Protein AF-A0A967WMT8-F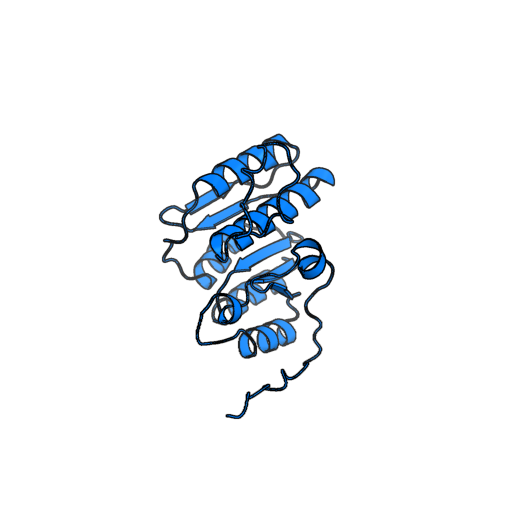1 (afdb_monomer_lite)

Structure (mmCIF, N/CA/C/O backbone):
data_AF-A0A967WMT8-F1
#
_entry.id   AF-A0A967WMT8-F1
#
loop_
_atom_site.group_PDB
_atom_site.id
_atom_site.type_symbol
_atom_site.label_atom_id
_atom_site.label_alt_id
_atom_site.label_comp_id
_atom_site.label_asym_id
_atom_site.label_entity_id
_atom_site.label_seq_id
_atom_site.pdbx_PDB_ins_code
_atom_site.Cartn_x
_atom_site.Cartn_y
_atom_site.Cartn_z
_atom_site.occupancy
_atom_site.B_iso_or_equiv
_atom_site.auth_seq_id
_atom_site.auth_comp_id
_atom_site.auth_asym_id
_atom_site.auth_atom_id
_atom_site.pdbx_PDB_model_num
ATOM 1 N N . MET A 1 1 ? 20.396 33.453 -26.070 1.00 40.72 1 MET A N 1
ATOM 2 C CA . MET A 1 1 ? 20.879 33.241 -24.689 1.00 40.72 1 MET A CA 1
ATOM 3 C C . MET A 1 1 ? 19.720 33.526 -23.754 1.00 40.72 1 MET A C 1
ATOM 5 O O . MET A 1 1 ? 19.393 34.688 -23.558 1.00 40.72 1 MET A O 1
ATOM 9 N N . ILE A 1 2 ? 19.034 32.487 -23.279 1.00 44.34 2 ILE A N 1
ATOM 10 C CA . ILE A 1 2 ? 18.008 32.630 -22.241 1.00 44.34 2 ILE A CA 1
ATOM 11 C C . ILE A 1 2 ? 18.759 32.551 -20.915 1.00 44.34 2 ILE A C 1
ATOM 13 O O . ILE A 1 2 ? 19.414 31.551 -20.638 1.00 44.34 2 ILE A O 1
ATOM 17 N N . VAL A 1 3 ? 18.752 33.651 -20.167 1.00 51.69 3 VAL A N 1
ATOM 18 C CA . VAL A 1 3 ? 19.313 33.711 -18.817 1.00 51.69 3 VAL A CA 1
ATOM 19 C C . VAL A 1 3 ? 18.322 32.998 -17.908 1.00 51.69 3 VAL A C 1
ATOM 21 O O . VAL A 1 3 ? 17.219 33.502 -17.696 1.00 51.69 3 VAL A O 1
ATOM 24 N N . ASP A 1 4 ? 18.699 31.820 -17.423 1.00 57.94 4 ASP A N 1
ATOM 25 C CA . ASP A 1 4 ? 17.944 31.113 -16.395 1.00 57.94 4 ASP A CA 1
ATOM 26 C C . ASP A 1 4 ? 18.031 31.931 -15.098 1.00 57.94 4 ASP A C 1
ATOM 28 O O . ASP A 1 4 ? 19.119 32.172 -14.565 1.00 57.94 4 ASP A O 1
ATOM 32 N N . LYS A 1 5 ? 16.900 32.488 -14.655 1.00 66.75 5 LYS A N 1
ATOM 33 C CA . LYS A 1 5 ? 16.845 33.285 -13.426 1.00 66.75 5 LYS A CA 1
ATOM 34 C C . LYS A 1 5 ? 16.785 32.326 -12.235 1.00 66.75 5 LYS A C 1
ATOM 36 O O . LYS A 1 5 ? 15.935 31.439 -12.241 1.00 66.75 5 LYS A O 1
ATOM 41 N N . PRO A 1 6 ? 17.604 32.525 -11.187 1.00 64.62 6 PRO A N 1
ATOM 42 C CA . PRO A 1 6 ? 17.519 31.704 -9.987 1.00 64.62 6 PRO A CA 1
ATOM 43 C C . PRO A 1 6 ? 16.136 31.880 -9.351 1.00 64.62 6 PRO A C 1
ATOM 45 O O . PRO A 1 6 ? 15.754 32.990 -8.973 1.00 64.62 6 PRO A O 1
ATOM 48 N N . ARG A 1 7 ? 15.381 30.781 -9.281 1.00 65.31 7 ARG A N 1
ATOM 49 C CA . ARG A 1 7 ? 14.046 30.740 -8.675 1.00 65.31 7 ARG A CA 1
ATOM 50 C C . ARG A 1 7 ? 14.122 30.978 -7.171 1.00 65.31 7 ARG A C 1
ATOM 52 O O . ARG A 1 7 ? 15.058 30.524 -6.508 1.00 65.31 7 ARG A O 1
ATOM 59 N N . LEU A 1 8 ? 13.132 31.688 -6.633 1.00 79.12 8 LEU A N 1
ATOM 60 C CA . LEU A 1 8 ? 13.054 31.980 -5.201 1.00 79.12 8 LEU A CA 1
ATOM 61 C C . LEU A 1 8 ? 12.496 30.769 -4.424 1.00 79.12 8 LEU A C 1
ATOM 63 O O . LEU A 1 8 ? 11.605 30.091 -4.932 1.00 79.12 8 LEU A O 1
ATOM 67 N N . PRO A 1 9 ? 12.933 30.521 -3.172 1.00 61.50 9 PRO A N 1
ATOM 68 C CA . PRO A 1 9 ? 12.543 29.334 -2.389 1.00 61.50 9 PRO A CA 1
ATOM 69 C C . PRO A 1 9 ? 11.041 29.175 -2.097 1.00 61.50 9 PRO A C 1
ATOM 71 O O . PRO A 1 9 ? 10.620 28.125 -1.625 1.00 61.50 9 PRO A O 1
ATOM 74 N N . TRP A 1 10 ? 10.246 30.224 -2.313 1.00 71.31 10 TRP A N 1
ATOM 75 C CA . TRP A 1 10 ? 8.805 30.280 -2.045 1.00 71.31 10 TRP A CA 1
ATOM 76 C C . TRP A 1 10 ? 7.963 30.414 -3.321 1.00 71.31 10 TRP A C 1
ATOM 78 O O . TRP A 1 10 ? 6.737 30.483 -3.245 1.00 71.31 10 TRP A O 1
ATOM 88 N N . GLU A 1 11 ? 8.592 30.444 -4.500 1.00 68.62 11 GLU A N 1
ATOM 89 C CA . GLU A 1 11 ? 7.859 30.258 -5.747 1.00 68.62 11 GLU A CA 1
ATOM 90 C C . GLU A 1 11 ? 7.320 28.833 -5.771 1.00 68.62 11 GLU A C 1
ATOM 92 O O . GLU A 1 11 ? 8.088 27.884 -5.607 1.00 68.62 11 GLU A O 1
ATOM 97 N N . VAL A 1 12 ? 6.011 28.683 -5.998 1.00 56.19 12 VAL A N 1
ATOM 98 C CA . VAL A 1 12 ? 5.377 27.375 -6.193 1.00 56.19 12 VAL A CA 1
ATOM 99 C C . VAL A 1 12 ? 6.179 26.643 -7.267 1.00 56.19 12 VAL A C 1
ATOM 101 O O . VAL A 1 12 ? 6.238 27.078 -8.422 1.00 56.19 12 VAL A O 1
ATOM 104 N N . GLY A 1 13 ? 6.905 25.606 -6.842 1.00 54.25 13 GLY A N 1
ATOM 105 C CA . GLY A 1 13 ? 7.730 24.772 -7.708 1.00 54.25 13 GLY A CA 1
ATOM 106 C C . GLY A 1 13 ? 6.899 24.205 -8.859 1.00 54.25 13 GLY A C 1
ATOM 107 O O . GLY A 1 13 ? 5.668 24.282 -8.810 1.00 54.25 13 GLY A O 1
ATOM 108 N N . PRO A 1 14 ? 7.526 23.629 -9.901 1.00 51.91 14 PRO A N 1
ATOM 109 C CA . PRO A 1 14 ? 6.767 22.719 -10.753 1.00 51.91 14 PRO A CA 1
ATOM 110 C C . PRO A 1 14 ? 5.991 21.755 -9.841 1.00 51.91 14 PRO A C 1
ATOM 112 O O . PRO A 1 14 ? 6.511 21.363 -8.792 1.00 51.91 14 PRO A O 1
ATOM 115 N N . GLU A 1 15 ? 4.734 21.491 -10.203 1.00 57.12 15 GLU A N 1
ATOM 116 C CA . GLU A 1 15 ? 3.855 20.477 -9.608 1.00 57.12 15 GLU A CA 1
ATOM 117 C C . GLU A 1 15 ? 4.724 19.335 -9.074 1.00 57.12 15 GLU A C 1
ATOM 119 O O . GLU A 1 15 ? 5.519 18.820 -9.849 1.00 57.12 15 GLU A O 1
ATOM 124 N N . GLN A 1 16 ? 4.739 19.081 -7.757 1.00 56.12 16 GLN A N 1
ATOM 125 C CA . GLN A 1 16 ? 5.786 18.272 -7.110 1.00 56.12 16 GLN A CA 1
ATOM 126 C C . GLN A 1 16 ? 5.878 16.883 -7.756 1.00 56.12 16 GLN A C 1
ATOM 128 O O . GLN A 1 16 ? 5.158 15.963 -7.378 1.00 56.12 16 GLN A O 1
ATOM 133 N N . ILE A 1 17 ? 6.764 16.741 -8.742 1.00 68.69 17 ILE A N 1
ATOM 134 C CA . ILE A 1 17 ? 6.987 15.483 -9.439 1.00 68.69 17 ILE A CA 1
ATOM 135 C C . ILE A 1 17 ? 7.805 14.628 -8.482 1.00 68.69 17 ILE A C 1
ATOM 137 O O . ILE A 1 17 ? 8.955 14.954 -8.176 1.00 68.69 17 ILE A O 1
ATOM 141 N N . LEU A 1 18 ? 7.193 13.562 -7.968 1.00 83.94 18 LEU A N 1
ATOM 142 C CA . LEU A 1 18 ? 7.902 12.565 -7.176 1.00 83.94 18 LEU A CA 1
ATOM 143 C C . LEU A 1 18 ? 9.066 12.020 -7.999 1.00 83.94 18 LEU A C 1
ATOM 145 O O . LEU A 1 18 ? 8.914 11.756 -9.195 1.00 83.94 18 LEU A O 1
ATOM 149 N N . ALA A 1 19 ? 10.224 11.838 -7.360 1.00 87.38 19 ALA A N 1
ATOM 150 C CA . ALA A 1 19 ? 11.353 11.220 -8.038 1.00 87.38 19 ALA A CA 1
ATOM 151 C C . ALA A 1 19 ? 10.921 9.847 -8.595 1.00 87.38 19 ALA A C 1
ATOM 153 O O . ALA A 1 19 ? 10.172 9.141 -7.912 1.00 87.38 19 ALA A O 1
ATOM 154 N N . PRO A 1 20 ? 11.361 9.469 -9.811 1.00 90.19 20 PRO A N 1
ATOM 155 C CA . PRO A 1 20 ? 10.919 8.256 -10.503 1.00 90.19 20 PRO A CA 1
ATOM 156 C C . PRO A 1 20 ? 11.487 7.003 -9.823 1.00 90.19 20 PRO A C 1
ATOM 158 O O . PRO A 1 20 ? 12.476 6.408 -10.239 1.00 90.19 20 PRO A O 1
ATOM 161 N N . SER A 1 21 ? 10.898 6.658 -8.683 1.00 94.19 21 SER A N 1
ATOM 162 C CA . SER A 1 21 ? 11.348 5.624 -7.764 1.00 94.19 21 SER A CA 1
ATOM 163 C C . SER A 1 21 ? 10.136 4.985 -7.113 1.00 94.19 21 SER A C 1
ATOM 165 O O . SER A 1 21 ? 9.292 5.663 -6.523 1.00 94.19 21 SER A O 1
ATOM 167 N N . THR A 1 22 ? 10.084 3.657 -7.144 1.00 95.25 22 THR A N 1
ATOM 168 C CA . THR A 1 22 ? 9.018 2.895 -6.488 1.00 95.25 22 THR A CA 1
ATOM 169 C C . THR A 1 22 ? 8.991 3.121 -4.975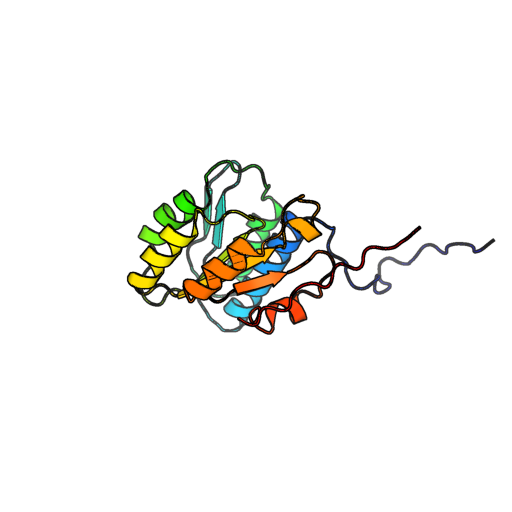 1.00 95.25 22 THR A C 1
ATOM 171 O O . THR A 1 22 ? 7.927 3.045 -4.365 1.00 95.25 22 THR A O 1
ATOM 174 N N . MET A 1 23 ? 10.130 3.463 -4.363 1.00 95.06 23 MET A N 1
ATOM 175 C CA . MET A 1 23 ? 10.209 3.809 -2.941 1.00 95.06 23 MET A CA 1
ATOM 176 C C . MET A 1 23 ? 9.490 5.127 -2.641 1.00 95.06 23 MET A C 1
ATOM 178 O O . MET A 1 23 ? 8.699 5.182 -1.705 1.00 95.06 23 MET A O 1
ATOM 182 N N . GLU A 1 24 ? 9.722 6.159 -3.453 1.00 94.56 24 GLU A N 1
ATOM 183 C CA . GLU A 1 24 ? 9.123 7.489 -3.267 1.00 94.56 24 GLU A CA 1
ATOM 184 C C . GLU A 1 24 ? 7.620 7.463 -3.555 1.00 94.56 24 GLU A C 1
ATOM 186 O O . GLU A 1 24 ? 6.818 7.959 -2.764 1.00 94.56 24 GLU A O 1
ATOM 191 N N . TYR A 1 25 ? 7.217 6.790 -4.637 1.00 96.69 25 TYR A N 1
ATOM 192 C CA . TYR A 1 25 ? 5.803 6.586 -4.956 1.00 96.69 25 TYR A CA 1
ATOM 193 C C . TYR A 1 25 ? 5.113 5.745 -3.881 1.00 96.69 25 TYR A C 1
ATOM 195 O O . TYR A 1 25 ? 4.039 6.110 -3.409 1.00 96.69 25 TYR A O 1
ATOM 203 N N . GLY A 1 26 ? 5.742 4.654 -3.434 1.00 96.62 26 GLY A N 1
ATOM 204 C CA . GLY A 1 26 ? 5.229 3.828 -2.346 1.00 96.62 26 GLY A CA 1
ATOM 205 C C . GLY A 1 26 ? 5.044 4.625 -1.054 1.00 96.62 26 GLY A C 1
ATOM 206 O O . GLY A 1 26 ? 3.962 4.590 -0.469 1.00 96.62 26 GLY A O 1
ATOM 207 N N . ALA A 1 27 ? 6.054 5.393 -0.638 1.00 96.38 27 ALA A N 1
ATOM 208 C CA . ALA A 1 27 ? 5.988 6.228 0.558 1.00 96.38 27 ALA A CA 1
ATOM 209 C C . ALA A 1 27 ? 4.883 7.293 0.455 1.00 96.38 27 ALA A C 1
ATOM 211 O O . ALA A 1 27 ? 4.084 7.429 1.383 1.00 96.38 27 ALA A O 1
ATOM 212 N N . ALA A 1 28 ? 4.773 7.986 -0.682 1.00 96.50 28 ALA A N 1
ATOM 213 C CA . ALA A 1 28 ? 3.729 8.980 -0.926 1.00 96.50 28 ALA A CA 1
ATOM 214 C C . ALA A 1 28 ? 2.315 8.375 -0.903 1.00 96.50 28 ALA A C 1
ATOM 216 O O . ALA A 1 28 ? 1.408 8.939 -0.283 1.00 96.50 28 ALA A O 1
ATOM 217 N N . ILE A 1 29 ? 2.122 7.207 -1.523 1.00 97.38 29 ILE A N 1
ATOM 218 C CA . ILE A 1 29 ? 0.855 6.464 -1.495 1.00 97.38 29 ILE A CA 1
ATOM 219 C C . ILE A 1 29 ? 0.500 6.072 -0.060 1.00 97.38 29 ILE A C 1
ATOM 221 O O . ILE A 1 29 ? -0.613 6.344 0.392 1.00 97.38 29 ILE A O 1
ATOM 225 N N . ILE A 1 30 ? 1.435 5.465 0.678 1.00 97.69 30 ILE A N 1
ATOM 226 C CA . ILE A 1 30 ? 1.199 5.020 2.058 1.00 97.69 30 ILE A CA 1
ATOM 227 C C . ILE A 1 30 ? 0.863 6.219 2.951 1.00 97.69 30 ILE A C 1
ATOM 229 O O . ILE A 1 30 ? -0.116 6.165 3.695 1.00 97.69 30 ILE A O 1
ATOM 233 N N . ALA A 1 31 ? 1.622 7.313 2.850 1.00 97.25 31 ALA A N 1
ATOM 234 C CA . ALA A 1 31 ? 1.379 8.543 3.597 1.00 97.25 31 ALA A CA 1
ATOM 235 C C . ALA A 1 31 ? -0.010 9.130 3.295 1.00 97.25 31 ALA A C 1
ATOM 237 O O . ALA A 1 31 ? -0.750 9.484 4.216 1.00 97.25 31 ALA A O 1
ATOM 238 N N . SER A 1 32 ? -0.395 9.170 2.017 1.00 96.44 32 SER A N 1
ATOM 239 C CA . SER A 1 32 ? -1.695 9.686 1.570 1.00 96.44 32 SER A CA 1
ATOM 240 C C . SER A 1 32 ? -2.855 8.833 2.080 1.00 96.44 32 SER A C 1
ATOM 242 O O . SER A 1 32 ? -3.833 9.366 2.607 1.00 96.44 32 SER A O 1
ATOM 244 N N . LEU A 1 33 ? -2.740 7.505 1.983 1.00 96.81 33 LEU A N 1
ATOM 245 C CA . LEU A 1 33 ? -3.737 6.564 2.498 1.00 96.81 33 LEU A CA 1
ATOM 246 C C . LEU A 1 33 ? -3.857 6.643 4.024 1.00 96.81 33 LEU A C 1
ATOM 248 O O . LEU A 1 33 ? -4.971 6.667 4.554 1.00 96.81 33 LEU A O 1
ATOM 252 N N . ALA A 1 34 ? -2.728 6.712 4.732 1.00 97.75 34 ALA A N 1
ATOM 253 C CA . ALA A 1 34 ? -2.708 6.849 6.182 1.00 97.75 34 ALA A CA 1
ATOM 254 C C . ALA A 1 34 ? -3.393 8.147 6.620 1.00 97.75 34 ALA A C 1
ATOM 256 O O . ALA A 1 34 ? -4.291 8.098 7.462 1.00 97.75 34 ALA A O 1
ATOM 257 N N . ASN A 1 35 ? -3.039 9.283 6.007 1.00 96.81 35 ASN A N 1
ATOM 258 C CA . ASN A 1 35 ? -3.667 10.567 6.307 1.00 96.81 35 ASN A CA 1
ATOM 259 C C . ASN A 1 35 ? -5.175 10.528 6.018 1.00 96.81 35 ASN A C 1
ATOM 261 O O . ASN A 1 35 ? -5.981 10.836 6.892 1.00 96.81 35 ASN A O 1
ATOM 265 N N . HIS A 1 36 ? -5.569 10.039 4.838 1.00 95.31 36 HIS A N 1
ATOM 266 C CA . HIS A 1 36 ? -6.969 9.943 4.426 1.00 95.31 36 HIS A CA 1
ATOM 267 C C . HIS A 1 36 ? -7.836 9.165 5.428 1.00 95.31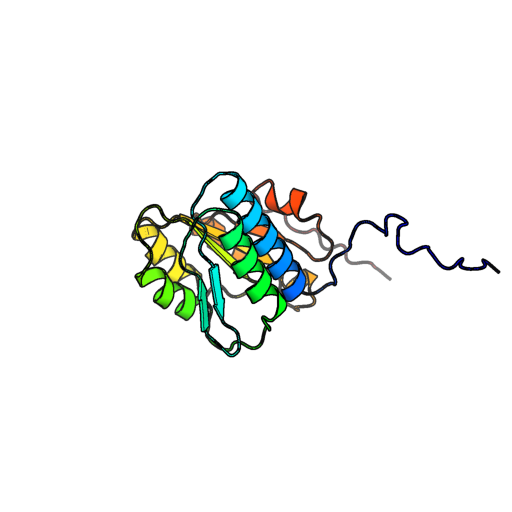 36 HIS A C 1
ATOM 269 O O . HIS A 1 36 ? -8.975 9.554 5.709 1.00 95.31 36 HIS A O 1
ATOM 275 N N . PHE A 1 37 ? -7.335 8.046 5.956 1.00 96.56 37 PHE A N 1
ATOM 276 C CA . PHE A 1 37 ? -8.084 7.233 6.912 1.00 96.56 37 PHE A CA 1
ATOM 277 C C . PHE A 1 37 ? -8.027 7.779 8.341 1.00 96.56 37 PHE A C 1
ATOM 279 O O . PHE A 1 37 ? -9.038 7.708 9.040 1.00 96.56 37 PHE A O 1
ATOM 286 N N . ILE A 1 38 ? -6.910 8.379 8.754 1.00 97.19 38 ILE A N 1
ATOM 287 C CA . ILE A 1 38 ? -6.794 9.030 10.065 1.00 97.19 38 ILE A CA 1
ATOM 288 C C . ILE A 1 38 ? -7.710 10.256 10.159 1.00 97.19 38 ILE A C 1
ATOM 290 O O . ILE A 1 38 ? -8.393 10.418 11.168 1.00 97.19 38 ILE A O 1
ATOM 294 N N . GLU A 1 39 ? -7.809 11.069 9.104 1.00 96.94 39 GLU A N 1
ATOM 295 C CA . GLU A 1 39 ? -8.752 12.199 9.023 1.00 96.94 39 GLU A CA 1
ATOM 296 C C . GLU A 1 39 ? -10.222 11.766 9.154 1.00 96.94 39 GLU A C 1
ATOM 298 O O . GLU A 1 39 ? -11.080 12.563 9.525 1.00 96.94 39 GLU A O 1
ATOM 303 N N . ARG A 1 40 ? -10.517 10.491 8.878 1.00 96.81 40 ARG A N 1
ATOM 304 C CA . ARG A 1 40 ? -11.850 9.878 8.996 1.00 96.81 40 ARG A CA 1
ATOM 305 C C . ARG A 1 40 ? -12.031 9.077 10.288 1.00 96.81 40 ARG A C 1
ATOM 307 O O . ARG A 1 40 ? -12.922 8.235 10.355 1.00 96.81 40 ARG A O 1
ATOM 314 N N . ASP A 1 41 ? -11.170 9.297 11.282 1.00 95.62 41 ASP A N 1
ATOM 315 C CA . ASP A 1 41 ? -11.174 8.617 12.585 1.00 95.62 41 ASP A CA 1
ATOM 316 C C . ASP A 1 41 ? -11.109 7.074 12.494 1.00 95.62 41 ASP A C 1
ATOM 318 O O . ASP A 1 41 ? -11.577 6.319 13.358 1.00 95.62 41 ASP A O 1
ATOM 322 N N . ARG A 1 42 ? -10.501 6.560 11.418 1.00 95.56 42 ARG A N 1
ATOM 323 C CA . ARG A 1 42 ? -10.247 5.126 11.264 1.00 95.56 42 ARG A CA 1
ATOM 324 C C . ARG A 1 42 ? -8.917 4.751 11.906 1.00 95.56 42 ARG A C 1
ATOM 326 O O . ARG A 1 42 ? -7.938 5.485 11.821 1.00 95.56 42 ARG A O 1
ATOM 333 N N . GLY A 1 43 ? -8.883 3.566 12.515 1.00 96.00 43 GLY A N 1
ATOM 334 C CA . GLY A 1 43 ? -7.633 2.972 12.979 1.00 96.00 43 GLY A CA 1
ATOM 335 C C . GLY A 1 43 ? -6.764 2.570 11.789 1.00 96.00 43 GLY A C 1
ATOM 336 O O . GLY A 1 43 ? -7.241 1.858 10.902 1.00 96.00 43 GLY A O 1
ATOM 337 N N . VAL A 1 44 ? -5.509 3.012 11.777 1.00 97.88 44 VAL A N 1
ATOM 338 C CA . VAL A 1 44 ? -4.533 2.696 10.725 1.00 97.88 44 VAL A CA 1
ATOM 339 C C . VAL A 1 44 ? -3.299 2.093 11.373 1.00 97.88 44 VAL A C 1
ATOM 341 O O . VAL A 1 44 ? -2.691 2.710 12.244 1.00 97.88 44 VAL A O 1
ATOM 344 N N . GLY A 1 45 ? -2.948 0.878 10.962 1.00 96.81 45 GLY A N 1
ATOM 345 C CA . GLY A 1 45 ? -1.653 0.261 11.249 1.00 96.81 45 GLY A CA 1
ATOM 346 C C . GLY A 1 45 ? -0.735 0.360 10.036 1.00 96.81 45 GLY A C 1
ATOM 347 O O . GLY A 1 45 ? -1.199 0.611 8.924 1.00 96.81 45 GLY A O 1
ATOM 348 N N . PHE 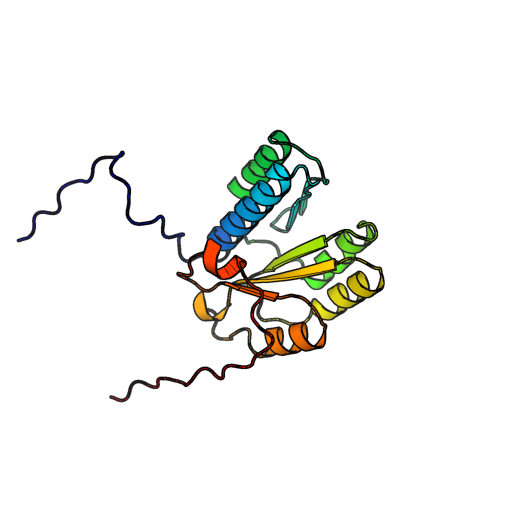A 1 46 ? 0.557 0.143 10.247 1.00 97.06 46 PHE A N 1
ATOM 349 C CA . PHE A 1 46 ? 1.556 0.131 9.186 1.00 97.06 46 PHE A CA 1
ATOM 350 C C . PHE A 1 46 ? 2.543 -1.009 9.409 1.00 97.06 46 PHE A C 1
ATOM 352 O O . PHE A 1 46 ? 2.934 -1.283 10.541 1.00 97.06 46 PHE A O 1
ATOM 359 N N . MET A 1 47 ? 2.921 -1.684 8.329 1.00 95.31 47 MET A N 1
ATOM 360 C CA . MET A 1 47 ? 3.894 -2.769 8.348 1.00 95.31 47 MET A CA 1
ATOM 361 C C . MET A 1 47 ? 4.770 -2.648 7.114 1.00 95.31 47 MET A C 1
ATOM 363 O O . MET A 1 47 ? 4.254 -2.445 6.014 1.00 95.31 47 MET A O 1
ATOM 367 N N . ALA A 1 48 ? 6.075 -2.801 7.288 1.00 94.06 48 ALA A N 1
ATOM 368 C CA . ALA A 1 48 ? 7.003 -2.848 6.178 1.00 94.06 48 ALA A CA 1
ATOM 369 C C . ALA A 1 48 ? 8.229 -3.695 6.511 1.00 94.06 48 ALA A C 1
ATOM 371 O O . ALA A 1 48 ? 8.617 -3.857 7.668 1.00 94.06 48 ALA A O 1
ATOM 372 N N . TYR A 1 49 ? 8.832 -4.244 5.463 1.00 91.75 49 TYR A N 1
ATOM 373 C CA . TYR A 1 49 ? 9.998 -5.106 5.563 1.00 91.75 49 TYR A CA 1
ATOM 374 C C . TYR A 1 49 ? 11.132 -4.512 4.740 1.00 91.75 49 TYR A C 1
ATOM 376 O O . TYR A 1 49 ? 11.085 -4.483 3.513 1.00 91.75 49 TYR A O 1
ATOM 384 N N . SER A 1 50 ? 12.146 -4.034 5.452 1.00 86.50 50 SER A N 1
ATOM 385 C CA . SER A 1 50 ? 13.439 -3.597 4.920 1.00 86.50 50 SER A CA 1
ATOM 386 C C . SER A 1 50 ? 14.512 -4.576 5.422 1.00 86.50 50 SER A C 1
ATOM 388 O O . SER A 1 50 ? 14.213 -5.758 5.626 1.00 86.50 50 SER A O 1
ATOM 390 N N . ARG A 1 51 ? 15.735 -4.118 5.726 1.00 85.00 51 ARG A N 1
ATOM 391 C CA . ARG A 1 51 ? 16.646 -4.853 6.634 1.00 85.00 51 ARG A CA 1
ATOM 392 C C . ARG A 1 51 ? 15.986 -5.279 7.942 1.00 85.00 51 ARG A C 1
ATOM 394 O O . ARG A 1 51 ? 16.357 -6.308 8.505 1.00 85.00 51 ARG A O 1
ATOM 401 N N . HIS A 1 52 ? 15.050 -4.475 8.437 1.00 87.25 52 HIS A N 1
ATOM 402 C CA . HIS A 1 52 ? 14.328 -4.734 9.673 1.00 87.25 52 HIS A CA 1
ATOM 403 C C . HIS A 1 52 ? 12.824 -4.819 9.412 1.00 87.25 52 HIS A C 1
ATOM 405 O O . HIS A 1 52 ? 12.293 -4.237 8.460 1.00 87.25 52 HIS A O 1
ATOM 411 N N . ARG A 1 53 ? 12.148 -5.587 10.270 1.00 92.44 53 ARG A N 1
ATOM 412 C CA . ARG A 1 53 ? 10.690 -5.664 10.320 1.00 92.44 53 ARG A CA 1
ATOM 413 C C . ARG A 1 53 ? 10.170 -4.456 11.093 1.00 92.44 53 ARG A C 1
ATOM 415 O O . ARG A 1 53 ? 10.348 -4.389 12.307 1.00 92.44 53 ARG A O 1
ATOM 422 N N . GLU A 1 54 ? 9.490 -3.560 10.394 1.00 93.44 54 GLU A N 1
ATOM 423 C CA . GLU A 1 54 ? 8.848 -2.376 10.958 1.00 93.44 54 GLU A CA 1
ATOM 424 C C . GLU A 1 54 ? 7.354 -2.640 11.113 1.00 93.44 54 GLU A C 1
ATOM 426 O O . GLU A 1 54 ? 6.672 -2.923 10.128 1.00 93.44 54 GLU A O 1
ATOM 431 N N . VAL A 1 55 ? 6.830 -2.557 12.339 1.00 94.50 55 VAL A N 1
ATOM 432 C CA . VAL A 1 55 ? 5.393 -2.722 12.598 1.00 94.50 55 VAL A CA 1
ATOM 433 C C . VAL A 1 55 ? 4.895 -1.683 13.585 1.00 94.50 55 VAL A C 1
ATOM 435 O O . VAL A 1 55 ? 5.337 -1.611 14.730 1.00 94.50 55 VAL A O 1
ATOM 438 N N . ILE A 1 56 ? 3.897 -0.929 13.138 1.00 96.06 56 ILE A N 1
ATOM 439 C CA . ILE A 1 56 ? 3.130 0.025 13.922 1.00 96.06 56 ILE A CA 1
ATOM 440 C C . ILE A 1 56 ? 1.705 -0.535 14.053 1.00 96.06 56 ILE A C 1
ATOM 442 O O . ILE A 1 56 ? 0.967 -0.570 13.061 1.00 96.06 56 ILE A O 1
ATOM 446 N N . PRO A 1 57 ? 1.284 -0.968 15.255 1.00 95.31 57 PRO A N 1
ATOM 447 C CA . PRO A 1 57 ? -0.081 -1.425 15.493 1.00 95.31 57 PRO A CA 1
ATOM 448 C C . PRO A 1 57 ? -1.115 -0.353 15.145 1.00 95.31 57 PRO A C 1
ATOM 450 O O . PRO A 1 57 ? -0.835 0.845 15.234 1.00 95.31 57 PRO A O 1
ATOM 453 N N . ALA A 1 58 ? -2.323 -0.786 14.781 1.00 95.75 58 ALA A N 1
ATOM 454 C CA . ALA A 1 58 ? -3.393 0.131 14.419 1.00 95.75 58 ALA A CA 1
ATOM 455 C C . ALA A 1 58 ? -3.815 1.013 15.603 1.00 95.75 58 ALA A C 1
ATOM 457 O O . ALA A 1 58 ? -4.204 0.514 16.656 1.00 95.75 58 ALA A O 1
ATOM 458 N N . ASP A 1 59 ? -3.773 2.326 15.396 1.00 96.75 59 ASP A N 1
ATOM 459 C CA . ASP A 1 59 ? -4.228 3.351 16.339 1.00 96.75 59 ASP A CA 1
ATOM 460 C C . ASP A 1 59 ? -4.900 4.488 15.545 1.00 96.75 59 ASP A C 1
ATOM 462 O O . ASP A 1 59 ? -4.931 4.461 14.310 1.00 96.75 59 ASP A O 1
ATOM 466 N N . ARG A 1 60 ? -5.472 5.470 16.241 1.00 95.56 60 ARG A N 1
ATOM 467 C CA . ARG A 1 60 ? -6.159 6.629 15.655 1.00 95.56 60 ARG A CA 1
ATOM 468 C C . ARG A 1 60 ? -5.424 7.938 15.937 1.00 95.56 60 ARG A C 1
ATOM 470 O O . ARG A 1 60 ? -4.557 8.031 16.807 1.00 95.56 60 ARG A O 1
ATOM 477 N N . GLY A 1 61 ? -5.847 8.981 15.227 1.00 94.75 61 GLY A N 1
ATOM 478 C CA . GLY A 1 61 ? -5.442 10.360 15.475 1.00 94.75 61 GLY A CA 1
ATOM 479 C C . GLY A 1 61 ? -4.087 10.744 14.879 1.00 94.75 61 GLY A C 1
ATOM 480 O O . GLY A 1 61 ? -3.307 9.915 14.416 1.00 94.75 61 GLY A O 1
ATOM 481 N N . GLN A 1 62 ? -3.793 12.043 14.913 1.00 96.19 62 GLN A N 1
ATOM 482 C CA . GLN A 1 62 ? -2.652 12.636 14.202 1.00 96.19 62 GLN A CA 1
ATOM 483 C C . GLN A 1 62 ? -1.281 12.127 14.668 1.00 96.19 62 GLN A C 1
ATOM 485 O O . GLN A 1 62 ? -0.347 12.017 13.878 1.00 96.19 62 GLN A O 1
ATOM 490 N N . ARG A 1 63 ? -1.158 11.722 15.936 1.00 96.94 63 ARG A N 1
ATOM 491 C CA . ARG A 1 63 ? 0.069 11.093 16.446 1.00 96.94 63 ARG A CA 1
ATOM 492 C C . ARG A 1 63 ? 0.385 9.780 15.721 1.00 96.94 63 ARG A C 1
ATOM 494 O O . ARG A 1 63 ? 1.553 9.433 15.588 1.00 96.94 63 ARG A O 1
ATOM 501 N N . GLN A 1 64 ? -0.634 9.049 15.267 1.00 97.81 64 GLN A N 1
ATOM 502 C CA . GLN A 1 64 ? -0.423 7.827 14.500 1.00 97.81 64 GLN A CA 1
ATOM 503 C C . GLN A 1 64 ? 0.170 8.130 13.123 1.00 97.81 64 GLN A C 1
ATOM 505 O O . GLN A 1 64 ? 1.097 7.442 12.704 1.00 97.81 64 GLN A O 1
ATOM 510 N N . LEU A 1 65 ? -0.302 9.192 12.463 1.00 97.81 65 LEU A N 1
ATOM 511 C CA . LEU A 1 65 ? 0.251 9.631 11.184 1.00 97.81 65 LEU A CA 1
ATOM 512 C C . LEU A 1 65 ? 1.725 10.010 11.339 1.00 97.81 65 LEU A C 1
ATOM 514 O O . LEU A 1 65 ? 2.550 9.557 10.555 1.00 97.81 65 LEU A O 1
ATOM 518 N N . ALA A 1 66 ? 2.062 10.765 12.390 1.00 97.81 66 ALA A N 1
ATOM 519 C CA . ALA A 1 66 ? 3.441 11.163 12.667 1.00 97.81 66 ALA A CA 1
ATOM 520 C C . ALA A 1 66 ? 4.393 9.958 12.770 1.00 97.81 66 ALA A C 1
ATOM 522 O O . ALA A 1 66 ? 5.443 9.973 12.139 1.00 97.81 66 ALA A O 1
ATOM 523 N N . LYS A 1 67 ? 4.003 8.890 13.482 1.00 97.94 67 LYS A N 1
ATOM 524 C CA . LYS A 1 67 ? 4.815 7.661 13.574 1.00 97.94 67 LYS A CA 1
ATOM 525 C C . LYS A 1 67 ? 5.014 6.991 12.217 1.00 97.94 67 LYS A C 1
ATOM 527 O O . LYS A 1 67 ? 6.110 6.543 11.913 1.00 97.94 67 LYS A O 1
ATOM 532 N N . ILE A 1 68 ? 3.951 6.906 11.412 1.00 98.00 68 ILE A N 1
ATOM 533 C CA . ILE A 1 68 ? 4.026 6.296 10.079 1.00 98.00 68 ILE A CA 1
ATOM 534 C C . ILE A 1 68 ? 4.983 7.101 9.195 1.00 98.00 68 ILE A C 1
ATOM 536 O O . ILE A 1 68 ? 5.858 6.519 8.564 1.00 98.00 68 ILE A O 1
ATOM 540 N N . LEU A 1 69 ? 4.863 8.431 9.188 1.00 97.69 69 LEU A N 1
ATOM 541 C CA . LEU A 1 69 ? 5.748 9.312 8.422 1.00 97.69 69 LEU A CA 1
ATOM 542 C C . LEU A 1 69 ? 7.203 9.243 8.905 1.00 97.69 69 LEU A C 1
ATOM 544 O O . LEU A 1 69 ? 8.112 9.220 8.081 1.00 97.69 69 LEU A O 1
ATOM 548 N N . GLU A 1 70 ? 7.428 9.158 10.218 1.00 97.25 70 GLU A N 1
ATOM 549 C CA . GLU A 1 70 ? 8.761 8.969 10.797 1.00 97.25 70 GLU A CA 1
ATOM 550 C C . GLU A 1 70 ? 9.390 7.658 10.307 1.00 97.25 70 GLU A C 1
ATOM 552 O O . GLU A 1 70 ? 10.513 7.669 9.804 1.00 97.25 70 GLU A O 1
ATOM 557 N N . THR A 1 71 ? 8.655 6.543 10.329 1.00 96.06 71 THR A N 1
ATOM 558 C CA . THR A 1 71 ? 9.153 5.272 9.781 1.00 96.06 71 THR A CA 1
ATOM 559 C C . THR A 1 71 ? 9.409 5.353 8.274 1.00 96.06 71 THR A C 1
ATOM 561 O O . THR A 1 71 ? 10.458 4.909 7.809 1.00 96.06 71 THR A O 1
ATOM 564 N N . LEU A 1 72 ? 8.498 5.949 7.497 1.00 95.75 72 LEU A N 1
ATOM 565 C CA . LEU A 1 72 ? 8.671 6.113 6.047 1.00 95.75 72 LEU A CA 1
ATOM 566 C C . LEU A 1 72 ? 9.883 6.984 5.695 1.00 95.75 72 LEU A C 1
ATOM 568 O O . LEU A 1 72 ? 10.507 6.760 4.665 1.00 95.75 72 LEU A O 1
ATOM 572 N N . SER A 1 73 ? 10.252 7.939 6.550 1.00 94.38 73 SER A N 1
ATOM 573 C CA . SER A 1 73 ? 11.390 8.832 6.300 1.00 94.38 73 SER A CA 1
ATOM 574 C C . SER A 1 73 ? 12.757 8.141 6.366 1.00 94.38 73 SER A C 1
ATOM 576 O O . SER A 1 73 ? 13.734 8.652 5.818 1.00 94.38 73 SER A O 1
ATOM 578 N N . VAL A 1 74 ? 12.839 6.975 7.016 1.00 92.75 74 VAL A N 1
ATOM 579 C CA . VAL A 1 74 ? 14.093 6.222 7.193 1.00 92.75 74 VAL A CA 1
ATOM 580 C C . VAL A 1 74 ? 14.103 4.874 6.477 1.00 92.75 74 VAL A C 1
ATOM 582 O O . VAL A 1 74 ? 15.166 4.257 6.361 1.00 92.75 74 VAL A O 1
ATOM 585 N N . ILE A 1 75 ? 12.947 4.405 5.997 1.00 91.50 75 ILE A N 1
ATOM 586 C CA . ILE A 1 75 ? 12.826 3.082 5.393 1.00 91.50 75 ILE A CA 1
ATOM 587 C C . ILE A 1 75 ? 13.608 2.979 4.081 1.00 91.50 75 ILE A C 1
ATOM 589 O O . ILE A 1 75 ? 13.703 3.927 3.303 1.00 91.50 75 ILE A O 1
ATOM 593 N N . ARG A 1 76 ? 14.182 1.800 3.828 1.00 90.81 76 ARG A N 1
ATOM 594 C CA . ARG A 1 76 ? 14.949 1.492 2.616 1.00 90.81 76 ARG A CA 1
ATOM 595 C C . ARG A 1 76 ? 14.410 0.223 1.963 1.00 90.81 76 ARG A C 1
ATOM 597 O O . ARG A 1 76 ? 13.960 -0.693 2.646 1.00 90.81 76 ARG A O 1
ATOM 604 N N . ALA A 1 77 ? 14.475 0.160 0.635 1.00 88.19 77 ALA A N 1
ATOM 605 C CA . ALA A 1 77 ? 14.050 -0.999 -0.154 1.00 88.19 77 ALA A CA 1
ATOM 606 C C . ALA A 1 77 ? 15.166 -2.057 -0.259 1.00 88.19 77 ALA A C 1
ATOM 608 O O . ALA A 1 77 ? 15.650 -2.365 -1.343 1.00 88.19 77 ALA A O 1
ATOM 609 N N . ASP A 1 78 ? 15.613 -2.578 0.880 1.00 89.88 78 ASP A N 1
ATOM 610 C CA . ASP A 1 78 ? 16.675 -3.589 0.983 1.00 89.88 78 ASP A CA 1
ATOM 611 C C . ASP A 1 78 ? 16.244 -4.820 1.803 1.00 89.88 78 ASP A C 1
ATOM 613 O O . ASP A 1 78 ? 17.068 -5.550 2.359 1.00 89.88 78 ASP A O 1
ATOM 617 N N . GLY A 1 79 ? 14.930 -5.050 1.873 1.00 88.31 79 GLY A N 1
ATOM 618 C CA . GLY A 1 79 ? 14.336 -6.270 2.408 1.00 88.31 79 GLY A CA 1
ATOM 619 C C . GLY A 1 79 ? 14.440 -7.439 1.428 1.00 88.31 79 GLY A C 1
ATOM 620 O O . GLY A 1 79 ? 14.405 -7.257 0.214 1.00 88.31 79 GLY A O 1
ATOM 621 N N . HIS A 1 80 ? 14.554 -8.651 1.972 1.00 89.69 80 HIS A N 1
ATOM 622 C CA . HIS A 1 80 ? 14.749 -9.885 1.193 1.00 89.69 80 HIS A CA 1
ATOM 623 C C . HIS A 1 80 ? 13.658 -10.934 1.442 1.00 89.69 80 HIS A C 1
ATOM 625 O O . HIS A 1 80 ? 13.713 -12.024 0.879 1.00 89.69 80 HIS A O 1
ATOM 631 N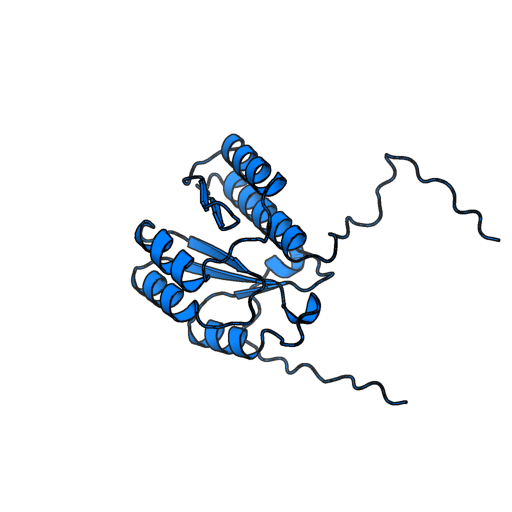 N . ILE A 1 81 ? 12.687 -10.630 2.308 1.00 92.88 81 ILE A N 1
ATOM 632 C CA . ILE A 1 81 ? 11.602 -11.558 2.629 1.00 92.88 81 ILE A CA 1
ATOM 633 C C . ILE A 1 81 ? 10.554 -11.490 1.508 1.00 92.88 81 ILE A C 1
ATOM 635 O O . ILE A 1 81 ? 10.077 -10.391 1.206 1.00 92.88 81 ILE A O 1
ATOM 639 N N . PRO A 1 82 ? 10.173 -12.624 0.893 1.00 93.75 82 PRO A N 1
ATOM 640 C CA . PRO A 1 82 ? 9.143 -12.648 -0.138 1.00 93.75 82 PRO A CA 1
ATOM 641 C C . PRO A 1 82 ? 7.801 -12.103 0.359 1.00 93.75 82 PRO A C 1
ATOM 643 O O . PRO A 1 82 ? 7.359 -12.402 1.470 1.00 93.75 82 PRO A O 1
ATOM 646 N N . LEU A 1 83 ? 7.091 -11.365 -0.500 1.00 95.44 83 LEU A N 1
ATOM 647 C CA . LEU A 1 83 ? 5.800 -10.764 -0.146 1.00 95.44 83 LEU A CA 1
ATOM 648 C C . LEU A 1 83 ? 4.755 -11.804 0.305 1.00 95.44 83 LEU A C 1
ATOM 650 O O . LEU A 1 83 ? 3.975 -11.514 1.207 1.00 95.44 83 LEU A O 1
ATOM 654 N N . ALA A 1 84 ? 4.757 -13.024 -0.249 1.00 96.56 84 ALA A N 1
ATOM 655 C CA . ALA A 1 84 ? 3.865 -14.101 0.199 1.00 96.56 84 ALA A CA 1
ATOM 656 C C . ALA A 1 84 ? 4.077 -14.461 1.672 1.00 96.56 84 ALA A C 1
ATOM 658 O O . ALA A 1 84 ? 3.105 -14.640 2.403 1.00 96.56 84 ALA A O 1
ATOM 659 N N . GLU A 1 85 ? 5.336 -14.550 2.106 1.00 95.25 85 GLU A N 1
ATOM 660 C CA . GLU A 1 85 ? 5.681 -14.888 3.486 1.00 95.25 85 GLU A CA 1
ATOM 661 C C . GLU A 1 85 ? 5.256 -13.770 4.436 1.00 95.25 85 GLU A C 1
ATOM 663 O O . GLU A 1 85 ? 4.670 -14.044 5.480 1.00 95.25 85 GLU A O 1
ATOM 668 N N . ILE A 1 86 ? 5.465 -12.511 4.037 1.00 94.94 86 ILE A N 1
ATOM 669 C CA . ILE A 1 86 ? 5.012 -11.338 4.796 1.00 94.94 86 ILE A CA 1
ATOM 670 C C . ILE A 1 86 ? 3.487 -11.352 4.951 1.00 94.94 86 ILE A C 1
ATOM 672 O O . ILE A 1 86 ? 2.975 -11.222 6.062 1.00 94.94 86 ILE A O 1
ATOM 676 N N . VAL A 1 87 ? 2.752 -11.542 3.850 1.00 96.00 87 VAL A N 1
ATOM 677 C CA . VAL A 1 87 ? 1.281 -11.575 3.854 1.00 96.00 87 VAL A CA 1
ATOM 678 C C . VAL A 1 87 ? 0.766 -12.720 4.725 1.00 96.00 87 VAL A C 1
ATOM 680 O O . VAL A 1 87 ? -0.152 -12.512 5.517 1.00 96.00 87 VAL A O 1
ATOM 683 N N . ALA A 1 88 ? 1.365 -13.909 4.633 1.00 94.62 88 ALA A N 1
ATOM 684 C CA . ALA A 1 88 ? 0.974 -15.055 5.447 1.00 94.62 88 ALA A CA 1
ATOM 685 C C . ALA A 1 88 ? 1.261 -14.836 6.944 1.00 94.62 88 ALA A C 1
ATOM 687 O O . ALA A 1 88 ? 0.377 -15.056 7.775 1.00 94.62 88 ALA A O 1
ATOM 688 N N . ALA A 1 89 ? 2.469 -14.375 7.287 1.00 93.12 89 ALA A N 1
ATOM 689 C CA . ALA A 1 89 ? 2.905 -14.192 8.669 1.00 93.12 89 ALA A CA 1
ATOM 690 C C . ALA A 1 89 ? 2.131 -13.069 9.372 1.00 93.12 89 ALA A C 1
ATOM 692 O O . ALA A 1 89 ? 1.535 -13.286 10.426 1.00 93.12 89 ALA A O 1
ATOM 693 N N . GLU A 1 90 ? 2.074 -11.880 8.771 1.00 93.38 90 GLU A N 1
ATOM 694 C CA . GLU A 1 90 ? 1.385 -10.735 9.373 1.00 93.38 90 GLU A CA 1
ATOM 695 C C . GLU A 1 90 ? -0.136 -10.889 9.308 1.00 93.38 90 GLU A C 1
ATOM 697 O O . GLU A 1 90 ? -0.856 -10.573 10.259 1.00 93.38 90 GLU A O 1
ATOM 702 N N . GLY A 1 91 ? -0.643 -11.457 8.211 1.00 90.25 91 GLY A N 1
ATOM 703 C CA . GLY A 1 91 ? -2.064 -11.722 8.029 1.00 90.25 91 GLY A CA 1
ATOM 704 C C . GLY A 1 91 ? -2.645 -12.693 9.056 1.00 90.25 91 GLY A C 1
ATOM 705 O O . GLY A 1 91 ? -3.844 -12.629 9.350 1.00 90.25 91 GLY A O 1
ATOM 706 N N . ALA A 1 92 ? -1.829 -13.568 9.654 1.00 89.38 92 ALA A N 1
ATOM 707 C CA . ALA A 1 92 ? -2.260 -14.457 10.731 1.00 89.38 92 ALA A CA 1
ATOM 708 C C . ALA A 1 92 ? -2.774 -13.682 11.958 1.00 89.38 92 ALA A C 1
ATOM 710 O O . ALA A 1 92 ? -3.725 -14.128 12.605 1.00 89.38 92 ALA A O 1
ATOM 711 N N . HIS A 1 93 ? -2.211 -12.501 12.228 1.00 90.88 93 HIS A N 1
ATOM 712 C CA . HIS A 1 93 ? -2.546 -11.660 13.380 1.00 90.88 93 HIS A CA 1
ATOM 713 C C . HIS A 1 93 ? -3.690 -10.668 13.119 1.00 90.88 93 HIS A C 1
ATOM 715 O O . HIS A 1 93 ? -4.185 -10.040 14.057 1.00 90.88 93 HIS A O 1
ATOM 721 N N . LEU A 1 94 ? -4.140 -10.530 11.868 1.00 93.56 94 LEU A N 1
ATOM 722 C CA . LEU A 1 94 ? -5.237 -9.633 11.511 1.00 93.56 94 LEU A CA 1
ATOM 723 C C . LEU A 1 94 ? -6.602 -10.231 11.874 1.00 93.56 94 LEU A C 1
ATOM 725 O O . LEU A 1 94 ? -6.874 -11.417 11.668 1.00 93.56 94 LEU A O 1
ATOM 729 N N . SER A 1 95 ? -7.489 -9.379 12.386 1.00 92.38 95 SER A N 1
ATOM 730 C CA . SER A 1 95 ? -8.874 -9.731 12.691 1.00 92.38 95 SER A CA 1
ATOM 731 C C . SER A 1 95 ? -9.773 -9.634 11.453 1.00 92.38 95 SER A C 1
ATOM 733 O O . SER A 1 95 ? -9.480 -8.918 10.489 1.00 92.38 95 SER A O 1
ATOM 735 N N . ARG A 1 96 ? -10.913 -10.337 11.496 1.00 93.12 96 ARG A N 1
ATOM 736 C CA . ARG A 1 96 ? -11.975 -10.221 10.482 1.00 93.12 96 ARG A CA 1
ATOM 737 C C . ARG A 1 96 ? -12.417 -8.768 10.307 1.00 93.12 96 ARG A C 1
ATOM 739 O O . ARG A 1 96 ? -12.365 -7.986 11.252 1.00 93.12 96 ARG A O 1
ATOM 746 N N . ASN A 1 97 ? -12.895 -8.432 9.111 1.00 91.88 97 ASN A N 1
ATOM 747 C CA . ASN A 1 97 ? -13.326 -7.087 8.711 1.00 91.88 97 ASN A CA 1
ATOM 748 C C . ASN A 1 97 ? -12.199 -6.033 8.700 1.00 91.88 97 ASN A C 1
ATOM 750 O O . ASN A 1 97 ? -12.467 -4.845 8.516 1.00 91.88 97 ASN A O 1
ATOM 754 N N . THR A 1 98 ? -10.938 -6.450 8.835 1.00 95.19 98 THR A N 1
ATOM 755 C CA . THR A 1 98 ? -9.777 -5.598 8.551 1.00 95.19 98 THR A CA 1
ATOM 756 C C . THR A 1 98 ? -9.610 -5.441 7.041 1.00 95.19 98 THR A C 1
ATOM 758 O O . THR A 1 98 ? -9.911 -6.358 6.278 1.00 95.19 98 THR A O 1
ATOM 761 N N . THR A 1 99 ? -9.139 -4.275 6.596 1.00 96.62 99 THR A N 1
ATOM 762 C CA . THR A 1 99 ? -8.677 -4.078 5.214 1.00 96.62 99 THR A CA 1
ATOM 763 C C . THR A 1 99 ? -7.157 -4.087 5.198 1.00 96.62 99 THR A C 1
ATOM 765 O O . THR A 1 99 ? -6.548 -3.251 5.861 1.00 96.62 99 THR A O 1
ATOM 768 N N . LEU A 1 100 ? -6.558 -5.013 4.453 1.00 97.50 100 LEU A N 1
ATOM 769 C CA . LEU A 1 100 ? -5.127 -5.035 4.181 1.00 97.50 100 LEU A CA 1
ATOM 770 C C . LEU A 1 100 ? -4.890 -4.410 2.804 1.00 97.50 100 LEU A C 1
ATOM 772 O O . LEU A 1 100 ? -5.318 -4.958 1.788 1.00 97.50 100 LEU A O 1
ATOM 776 N N . VAL A 1 101 ? -4.225 -3.255 2.786 1.00 98.00 101 VAL A N 1
ATOM 777 C CA . VAL A 1 101 ? -3.785 -2.597 1.551 1.00 98.00 101 VAL A CA 1
ATOM 778 C C . VAL A 1 101 ? -2.325 -2.964 1.313 1.00 98.00 101 VAL A C 1
ATOM 780 O O . VAL A 1 101 ? -1.470 -2.645 2.136 1.00 98.00 101 VAL A O 1
ATOM 783 N N . ILE A 1 102 ? -2.047 -3.647 0.208 1.00 97.88 102 ILE A N 1
ATOM 784 C CA . ILE A 1 102 ? -0.705 -4.088 -0.174 1.00 97.88 102 ILE A CA 1
ATOM 785 C C . ILE A 1 102 ? -0.195 -3.144 -1.257 1.00 97.88 102 ILE A C 1
ATOM 787 O O . ILE A 1 102 ? -0.743 -3.125 -2.355 1.00 97.88 102 ILE A O 1
ATOM 791 N N . VAL A 1 103 ? 0.845 -2.370 -0.947 1.00 97.75 103 VAL A N 1
ATOM 792 C CA . VAL A 1 103 ? 1.527 -1.491 -1.907 1.00 97.75 103 VAL A CA 1
ATOM 793 C C . VAL A 1 103 ? 2.819 -2.175 -2.341 1.00 97.75 103 VAL A C 1
ATOM 795 O O . VAL A 1 103 ? 3.662 -2.469 -1.495 1.00 97.75 103 VAL A O 1
ATOM 798 N N . THR A 1 104 ? 2.973 -2.482 -3.629 1.00 96.69 104 THR A N 1
ATOM 799 C CA . THR A 1 104 ? 4.135 -3.249 -4.103 1.00 96.69 104 THR A CA 1
ATOM 800 C C . THR A 1 104 ? 4.501 -2.954 -5.561 1.00 96.69 104 THR A C 1
ATOM 802 O O . THR A 1 104 ? 3.602 -2.783 -6.385 1.00 96.69 104 THR A O 1
ATOM 805 N N . PRO A 1 105 ? 5.803 -2.917 -5.906 1.00 96.06 105 PRO A N 1
ATOM 806 C CA . PRO A 1 105 ? 6.271 -2.838 -7.288 1.00 96.06 105 PRO A CA 1
ATOM 807 C C . PRO A 1 105 ? 6.487 -4.207 -7.953 1.00 96.06 105 PRO A C 1
ATOM 809 O O . PRO A 1 105 ? 7.099 -4.275 -9.014 1.00 96.06 105 PRO A O 1
ATOM 812 N N . THR A 1 106 ? 6.074 -5.315 -7.325 1.00 95.31 106 THR A N 1
ATOM 813 C CA . THR A 1 106 ? 6.307 -6.649 -7.895 1.00 95.31 106 THR A CA 1
ATOM 814 C C . THR A 1 106 ? 5.413 -6.924 -9.104 1.00 95.31 106 THR A C 1
ATOM 816 O O . THR A 1 106 ? 4.233 -6.582 -9.113 1.00 95.31 106 THR A O 1
ATOM 819 N N . ASP A 1 107 ? 5.973 -7.596 -10.102 1.00 95.00 107 ASP A N 1
ATOM 820 C CA . ASP A 1 107 ? 5.287 -8.216 -11.238 1.00 95.00 107 ASP A CA 1
ATOM 821 C C . ASP A 1 107 ? 4.901 -9.683 -10.969 1.00 95.00 107 ASP A C 1
ATOM 823 O O . ASP A 1 107 ? 4.200 -10.307 -11.760 1.00 95.00 107 ASP A O 1
ATOM 827 N N . GLN A 1 108 ? 5.321 -10.237 -9.830 1.00 95.12 108 GLN A N 1
ATOM 828 C CA . GLN A 1 108 ? 5.171 -11.651 -9.513 1.00 95.12 108 GLN A CA 1
ATOM 829 C C . GLN A 1 108 ? 3.846 -11.957 -8.800 1.00 95.12 108 GLN A C 1
ATOM 831 O O . GLN A 1 108 ? 3.399 -11.222 -7.915 1.00 95.12 108 GLN A O 1
ATOM 836 N N . ASN A 1 109 ? 3.248 -13.105 -9.120 1.00 95.25 109 ASN A N 1
ATOM 837 C CA . ASN A 1 109 ? 1.943 -13.539 -8.605 1.00 95.25 109 ASN A CA 1
ATOM 838 C C . ASN A 1 109 ? 1.993 -14.415 -7.339 1.00 95.25 109 ASN A C 1
ATOM 840 O O . ASN A 1 109 ? 0.948 -14.728 -6.768 1.00 95.25 109 ASN A O 1
ATOM 844 N N . TYR A 1 110 ? 3.183 -14.786 -6.854 1.00 94.50 110 TYR A N 1
ATOM 845 C CA . TYR A 1 110 ? 3.356 -15.768 -5.772 1.00 94.50 110 TYR A CA 1
ATOM 846 C C . TYR A 1 110 ? 2.610 -15.422 -4.464 1.00 94.50 110 TYR A C 1
ATOM 848 O O . TYR A 1 110 ? 2.344 -16.301 -3.647 1.00 94.50 110 TYR A O 1
ATOM 856 N N . TRP A 1 111 ? 2.264 -14.150 -4.240 1.00 97.12 111 TRP A N 1
ATOM 857 C CA . TRP A 1 111 ? 1.587 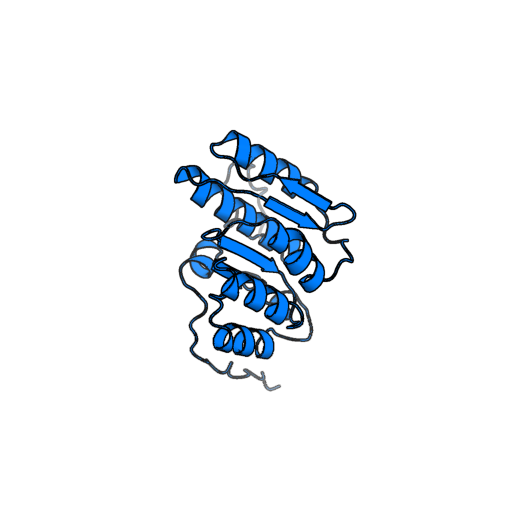-13.665 -3.032 1.00 97.12 111 TRP A CA 1
ATOM 858 C C . TRP A 1 111 ? 0.055 -13.730 -3.107 1.00 97.12 111 TRP A C 1
ATOM 860 O O . TRP A 1 111 ? -0.610 -13.617 -2.074 1.00 97.12 111 TRP A O 1
ATOM 870 N N . ILE A 1 112 ? -0.520 -13.952 -4.294 1.00 97.12 112 ILE A N 1
ATOM 871 C CA . ILE A 1 112 ? -1.975 -13.983 -4.494 1.00 97.12 112 ILE A CA 1
ATOM 872 C C . ILE A 1 112 ? -2.615 -15.130 -3.716 1.00 97.12 112 ILE A C 1
ATOM 874 O O . ILE A 1 112 ? -3.680 -14.944 -3.132 1.00 97.12 112 ILE A O 1
ATOM 878 N N . ALA A 1 113 ? -1.970 -16.299 -3.665 1.00 96.25 113 ALA A N 1
ATOM 879 C CA . ALA A 1 113 ? -2.467 -17.433 -2.888 1.00 96.25 113 ALA A CA 1
ATOM 880 C C . ALA A 1 113 ? -2.625 -17.063 -1.401 1.00 96.25 113 ALA A C 1
ATOM 882 O O . ALA A 1 113 ? -3.716 -17.193 -0.849 1.00 96.25 113 ALA A O 1
ATOM 883 N N . ALA A 1 114 ? -1.586 -16.474 -0.798 1.00 96.88 114 ALA A N 1
ATOM 884 C CA . ALA A 1 114 ? -1.638 -15.997 0.584 1.00 96.88 114 ALA A CA 1
ATOM 885 C C . ALA A 1 114 ? -2.728 -14.924 0.781 1.00 96.88 114 ALA A C 1
ATOM 887 O O . ALA A 1 114 ? -3.471 -14.960 1.760 1.00 96.88 114 ALA A O 1
ATOM 888 N N . ALA A 1 115 ? -2.885 -13.996 -0.167 1.00 96.94 115 ALA A N 1
ATOM 889 C CA . ALA A 1 115 ? -3.945 -12.989 -0.118 1.00 96.94 115 ALA A CA 1
ATOM 890 C C . ALA A 1 115 ? -5.358 -13.600 -0.189 1.00 96.94 115 ALA A C 1
ATOM 892 O O . ALA A 1 115 ? -6.252 -13.171 0.546 1.00 96.94 115 ALA A O 1
ATOM 893 N N . ARG A 1 116 ? -5.572 -14.621 -1.030 1.00 95.56 116 ARG A N 1
ATOM 894 C CA . ARG A 1 116 ? -6.848 -15.351 -1.119 1.00 95.56 116 ARG A CA 1
ATOM 895 C C . ARG A 1 116 ? -7.175 -16.062 0.191 1.00 95.56 116 ARG A C 1
ATOM 897 O O . ARG A 1 116 ? -8.316 -15.976 0.641 1.00 95.56 116 ARG A O 1
ATOM 904 N N . ASP A 1 117 ? -6.191 -16.686 0.833 1.00 95.56 117 ASP A N 1
ATOM 905 C CA . ASP A 1 117 ? -6.381 -17.347 2.129 1.00 95.56 117 ASP A CA 1
ATOM 906 C C . ASP A 1 117 ? -6.836 -16.349 3.208 1.00 95.56 117 ASP A C 1
ATOM 908 O O . ASP A 1 117 ? -7.760 -16.618 3.983 1.00 95.56 117 ASP A O 1
ATOM 912 N N . LEU A 1 118 ? -6.253 -15.144 3.230 1.00 96.00 118 LEU A N 1
ATOM 913 C CA . LEU A 1 118 ? -6.712 -14.062 4.108 1.00 96.00 118 LEU A CA 1
ATOM 914 C C . LEU A 1 118 ? -8.127 -13.583 3.755 1.00 96.00 118 LEU A C 1
ATOM 916 O O . LEU A 1 118 ? -8.938 -13.339 4.655 1.00 96.00 118 LEU A O 1
ATOM 920 N N . SER A 1 119 ? -8.450 -13.489 2.465 1.00 95.31 119 SER A N 1
ATOM 921 C CA . SER A 1 119 ? -9.785 -13.102 2.002 1.00 95.31 119 SER A CA 1
ATOM 922 C C . SER A 1 119 ? -10.863 -14.090 2.449 1.00 95.31 119 SER A C 1
ATOM 924 O O . SER A 1 119 ? -11.882 -13.680 3.007 1.00 95.31 119 SER A O 1
ATOM 926 N N . GLN A 1 120 ? -10.600 -15.395 2.347 1.00 94.56 120 GLN A N 1
ATOM 927 C CA . GLN A 1 120 ? -11.491 -16.449 2.854 1.00 94.56 120 GLN A CA 1
ATOM 928 C C . GLN A 1 120 ? -11.684 -16.377 4.377 1.00 94.56 120 GLN A C 1
ATOM 930 O O . GLN A 1 120 ? -12.751 -16.704 4.905 1.00 94.56 120 GLN A O 1
ATOM 935 N N . ARG A 1 121 ? -10.676 -15.885 5.108 1.00 94.94 121 ARG A N 1
ATOM 936 C CA . ARG A 1 121 ? -10.776 -15.602 6.547 1.00 94.94 121 ARG A CA 1
ATOM 937 C C . ARG A 1 121 ? -11.563 -14.328 6.861 1.00 94.94 121 ARG A C 1
ATOM 939 O O . ARG A 1 121 ? -11.802 -14.073 8.035 1.00 94.94 121 ARG A O 1
ATOM 946 N N . GLY A 1 122 ? -12.032 -13.572 5.869 1.00 95.31 122 GLY A N 1
ATOM 947 C CA . GLY A 1 122 ? -12.833 -12.357 6.045 1.00 95.31 122 GLY A CA 1
ATOM 948 C C . GLY A 1 122 ? -12.012 -11.072 6.175 1.00 95.31 122 GLY A C 1
ATOM 949 O O . GLY A 1 122 ? -12.481 -10.120 6.800 1.00 95.31 122 GLY A O 1
ATOM 950 N N . ILE A 1 123 ? -10.787 -11.050 5.643 1.00 97.25 123 ILE A N 1
ATOM 951 C CA . ILE A 1 123 ? -9.963 -9.840 5.514 1.00 97.25 123 ILE A CA 1
ATOM 952 C C . ILE A 1 123 ? -10.177 -9.269 4.107 1.00 97.25 123 ILE A C 1
ATOM 954 O O . ILE A 1 123 ? -10.066 -9.980 3.114 1.00 97.25 123 ILE A O 1
ATOM 958 N N . ASN A 1 124 ? -10.475 -7.978 4.000 1.00 96.31 124 ASN A N 1
ATOM 959 C CA . ASN A 1 124 ? -10.616 -7.320 2.703 1.00 96.31 124 ASN A CA 1
ATOM 960 C C . ASN A 1 124 ? -9.225 -6.992 2.154 1.00 96.31 124 ASN A C 1
ATOM 962 O O . ASN A 1 124 ? -8.477 -6.264 2.804 1.00 96.31 124 ASN A O 1
ATOM 966 N N . ILE A 1 125 ? -8.874 -7.511 0.978 1.00 97.25 125 ILE A N 1
ATOM 967 C CA . ILE A 1 125 ? -7.575 -7.248 0.348 1.00 97.25 125 ILE A CA 1
ATOM 968 C C . ILE A 1 125 ? -7.735 -6.196 -0.745 1.00 97.25 125 ILE A C 1
ATOM 970 O O . ILE A 1 125 ? -8.611 -6.308 -1.603 1.00 97.25 125 ILE A O 1
ATOM 974 N N . VAL A 1 126 ? -6.860 -5.195 -0.724 1.00 97.56 126 VAL A N 1
ATOM 975 C CA . VAL A 1 126 ? -6.706 -4.207 -1.793 1.00 97.56 126 VAL A CA 1
ATOM 976 C C . VAL A 1 126 ? -5.248 -4.204 -2.229 1.00 97.56 126 VAL A C 1
ATOM 978 O O . VAL A 1 126 ? -4.354 -4.109 -1.392 1.00 97.56 126 VAL A O 1
ATOM 981 N N . ALA A 1 127 ? -5.007 -4.290 -3.531 1.00 98.00 127 ALA A N 1
ATOM 982 C CA . ALA A 1 127 ? -3.678 -4.186 -4.112 1.00 98.00 127 ALA A CA 1
ATOM 983 C C . ALA A 1 127 ? -3.475 -2.788 -4.704 1.00 98.00 127 ALA A C 1
ATOM 985 O O . ALA A 1 127 ? -4.336 -2.281 -5.420 1.00 98.00 127 ALA A O 1
ATOM 986 N N . VAL A 1 128 ? -2.334 -2.171 -4.429 1.00 98.31 128 VAL A N 1
ATOM 987 C CA . VAL A 1 128 ? -1.851 -0.978 -5.124 1.00 98.31 128 VAL A CA 1
ATOM 988 C C . VAL A 1 128 ? -0.520 -1.356 -5.755 1.00 98.31 128 VAL A C 1
ATOM 990 O O . VAL A 1 128 ? 0.498 -1.476 -5.074 1.00 98.31 128 VAL A O 1
ATOM 993 N N . LEU A 1 129 ? -0.552 -1.612 -7.056 1.00 97.88 129 LEU A N 1
ATOM 994 C CA . LEU A 1 129 ? 0.622 -1.976 -7.829 1.00 97.88 129 LEU A CA 1
ATOM 995 C C . LEU A 1 129 ? 1.299 -0.715 -8.354 1.00 97.88 129 LEU A C 1
ATOM 997 O O . LEU A 1 129 ? 0.655 0.120 -8.989 1.00 97.88 129 LEU A O 1
ATOM 1001 N N . LEU A 1 130 ? 2.600 -0.608 -8.116 1.00 97.50 130 LEU A N 1
ATOM 1002 C CA . LEU A 1 130 ? 3.468 0.302 -8.855 1.00 97.50 130 LEU A CA 1
ATOM 1003 C C . LEU A 1 130 ? 3.884 -0.442 -10.130 1.00 97.50 130 LEU A C 1
ATOM 1005 O O . LEU A 1 130 ? 4.514 -1.493 -10.026 1.00 97.50 130 LEU A O 1
ATOM 1009 N N . GLU A 1 131 ? 3.478 0.035 -11.309 1.00 96.88 131 GLU A N 1
ATOM 1010 C CA . GLU A 1 131 ? 3.660 -0.695 -12.570 1.00 96.88 131 GLU A CA 1
ATOM 1011 C C . GLU A 1 131 ? 5.151 -0.888 -12.862 1.00 96.88 131 GLU A C 1
ATOM 1013 O O . GLU A 1 131 ? 5.851 0.065 -13.209 1.00 96.88 131 GLU A O 1
ATOM 1018 N N . ALA A 1 132 ? 5.627 -2.127 -12.753 1.00 95.88 132 ALA A N 1
ATOM 1019 C CA . ALA A 1 132 ? 7.041 -2.472 -12.797 1.00 95.88 132 ALA A CA 1
ATOM 1020 C C . ALA A 1 132 ? 7.706 -1.956 -14.082 1.00 95.88 132 ALA A C 1
ATOM 1022 O O . ALA A 1 132 ? 8.774 -1.344 -14.021 1.00 95.88 132 ALA A O 1
ATOM 1023 N N . TYR A 1 133 ? 7.035 -2.122 -15.228 1.00 95.88 133 TYR A N 1
ATOM 1024 C CA . TYR A 1 133 ? 7.536 -1.657 -16.522 1.00 95.88 133 TYR A CA 1
ATOM 1025 C C . TYR A 1 133 ? 7.752 -0.144 -16.576 1.00 95.88 133 TYR A C 1
ATOM 1027 O O . TYR A 1 133 ? 8.789 0.312 -17.058 1.00 95.88 133 TYR A O 1
ATOM 1035 N N . SER A 1 134 ? 6.813 0.641 -16.035 1.00 96.06 134 SER A N 1
ATOM 1036 C CA . SER A 1 134 ? 6.936 2.103 -16.019 1.00 96.06 134 SER A CA 1
ATOM 1037 C C . SER A 1 134 ? 8.144 2.588 -15.216 1.00 96.06 134 SER A C 1
ATOM 1039 O O . SER A 1 134 ? 8.733 3.584 -15.599 1.00 96.06 134 SER A O 1
ATOM 1041 N N . PHE A 1 135 ? 8.564 1.840 -14.187 1.00 95.94 135 PHE A N 1
ATOM 1042 C CA . PHE A 1 135 ? 9.744 2.131 -13.363 1.00 95.94 135 PHE A CA 1
ATOM 1043 C C . PHE A 1 135 ? 11.019 1.407 -13.847 1.00 95.94 135 PHE A C 1
ATOM 1045 O O . PHE A 1 135 ? 11.968 1.218 -13.080 1.00 95.94 135 PHE A O 1
ATOM 1052 N N . GLY A 1 136 ? 11.056 0.966 -15.109 1.00 93.94 136 GLY A N 1
ATOM 1053 C CA . GLY A 1 136 ? 12.252 0.412 -15.752 1.00 93.94 136 GLY A CA 1
ATOM 1054 C C . GLY A 1 136 ? 12.456 -1.101 -15.607 1.00 93.94 136 GLY A C 1
ATOM 1055 O O . GLY A 1 136 ? 13.515 -1.606 -15.987 1.00 93.94 136 GLY A O 1
ATOM 1056 N N . HIS A 1 137 ? 11.478 -1.849 -15.087 1.00 94.44 137 HIS A N 1
ATOM 1057 C CA . HIS A 1 137 ? 11.512 -3.313 -15.128 1.00 94.44 137 HIS A CA 1
ATOM 1058 C C . HIS A 1 137 ? 11.205 -3.818 -16.555 1.00 94.44 137 HIS A C 1
ATOM 1060 O O . HIS A 1 137 ? 10.362 -3.246 -17.237 1.00 94.44 137 HIS A O 1
ATOM 1066 N N . PRO A 1 138 ? 11.840 -4.890 -17.060 1.00 93.38 138 PRO A N 1
ATOM 1067 C CA . PRO A 1 138 ? 11.574 -5.367 -18.422 1.00 93.38 138 PRO A CA 1
ATOM 1068 C C . PRO A 1 138 ? 10.193 -6.018 -18.594 1.00 93.38 138 PRO A C 1
ATOM 1070 O O . PRO A 1 138 ? 9.742 -6.193 -19.725 1.00 93.38 138 PRO A O 1
ATOM 1073 N N . ILE A 1 139 ? 9.546 -6.404 -17.492 1.00 93.12 139 ILE A N 1
ATOM 1074 C CA . ILE A 1 139 ? 8.268 -7.120 -17.466 1.00 93.12 139 ILE A CA 1
ATOM 1075 C C . ILE A 1 139 ? 7.198 -6.204 -16.857 1.00 93.12 139 ILE A C 1
ATOM 1077 O O . ILE A 1 139 ? 7.449 -5.506 -15.872 1.00 93.12 139 ILE A O 1
ATOM 1081 N N . GLY A 1 140 ? 6.020 -6.175 -17.480 1.00 92.56 140 GLY A N 1
ATOM 1082 C CA . GLY A 1 140 ? 4.844 -5.464 -16.983 1.00 92.56 140 GLY A CA 1
ATOM 1083 C C . GLY A 1 140 ? 3.990 -6.320 -16.049 1.00 92.56 140 GLY A C 1
ATOM 1084 O O . GLY A 1 140 ? 4.298 -7.469 -15.750 1.00 92.56 140 GLY A O 1
ATOM 1085 N N . ASN A 1 141 ? 2.899 -5.748 -15.547 1.00 96.00 141 ASN A N 1
ATOM 1086 C CA . ASN A 1 141 ? 2.035 -6.408 -14.567 1.00 96.00 141 ASN A CA 1
ATOM 1087 C C . ASN A 1 141 ? 0.800 -7.070 -15.202 1.00 96.00 141 ASN A C 1
ATOM 1089 O O . ASN A 1 141 ? -0.149 -7.357 -14.482 1.00 96.00 141 ASN A O 1
ATOM 1093 N N . GLU A 1 142 ? 0.750 -7.282 -16.519 1.00 94.44 142 GLU A N 1
ATOM 1094 C CA . GLU A 1 142 ? -0.455 -7.734 -17.229 1.00 94.44 142 GLU A CA 1
ATOM 1095 C C . GLU A 1 142 ? -0.984 -9.077 -16.706 1.00 94.44 142 GLU A C 1
ATOM 1097 O O . GLU A 1 142 ? -2.169 -9.184 -16.374 1.00 94.44 142 GLU A O 1
ATOM 1102 N N . ASP A 1 143 ? -0.106 -10.074 -16.571 1.00 93.94 143 ASP A N 1
ATOM 1103 C CA . ASP A 1 143 ? -0.469 -11.400 -16.057 1.00 93.94 143 ASP A CA 1
ATOM 1104 C C . ASP A 1 143 ? -0.896 -11.327 -14.581 1.00 93.94 143 ASP A C 1
ATOM 1106 O O . ASP A 1 143 ? -1.914 -11.901 -14.183 1.00 93.94 143 ASP A O 1
ATOM 1110 N N . LEU A 1 144 ? -0.174 -10.534 -13.781 1.00 95.94 144 LEU A N 1
ATOM 1111 C CA . LEU A 1 144 ? -0.503 -10.276 -12.379 1.00 95.94 144 LEU A CA 1
ATOM 1112 C C . LEU A 1 144 ? -1.882 -9.607 -12.232 1.00 95.94 144 LEU A C 1
ATOM 1114 O O . LEU A 1 144 ? -2.692 -10.019 -11.402 1.00 95.94 144 LEU A O 1
ATOM 1118 N N . LEU A 1 145 ? -2.186 -8.600 -13.054 1.00 96.06 145 LEU A N 1
ATOM 1119 C CA . LEU A 1 145 ? -3.472 -7.896 -13.062 1.00 96.06 145 LEU A CA 1
ATOM 1120 C C . LEU A 1 145 ? -4.624 -8.834 -13.439 1.00 96.06 145 LEU A C 1
ATOM 1122 O O . LEU A 1 145 ? -5.687 -8.783 -12.812 1.00 96.06 145 LEU A O 1
ATOM 1126 N N . ALA A 1 146 ? -4.419 -9.707 -14.430 1.00 94.38 146 ALA A N 1
ATOM 1127 C CA . ALA A 1 146 ? -5.406 -10.709 -14.816 1.00 94.38 146 ALA A CA 1
ATOM 1128 C C . ALA A 1 146 ? -5.705 -11.670 -13.655 1.00 94.38 146 ALA A C 1
ATOM 1130 O O . ALA A 1 146 ? -6.870 -11.929 -13.340 1.00 94.38 146 ALA A O 1
ATOM 1131 N N . GLU A 1 147 ? -4.672 -12.147 -12.962 1.00 95.31 147 GLU A N 1
ATOM 1132 C CA . GLU A 1 147 ? -4.845 -13.068 -11.843 1.00 95.31 147 GLU A CA 1
ATOM 1133 C C . GLU A 1 147 ? -5.482 -12.402 -10.613 1.00 95.31 147 GLU A C 1
ATOM 1135 O O . GLU A 1 147 ? -6.355 -12.997 -9.971 1.00 95.31 147 GLU A O 1
ATOM 1140 N N . LEU A 1 148 ? -5.128 -11.153 -10.297 1.00 95.69 148 LEU A N 1
ATOM 1141 C CA . LEU A 1 148 ? -5.774 -10.376 -9.231 1.00 95.69 148 LEU A CA 1
ATOM 1142 C C . LEU A 1 148 ? -7.261 -10.146 -9.516 1.00 95.69 148 LEU A C 1
ATOM 1144 O O . LEU A 1 148 ? -8.092 -10.297 -8.617 1.00 95.69 148 LEU A O 1
ATOM 1148 N N . SER A 1 149 ? -7.602 -9.866 -10.776 1.00 93.81 149 SER A N 1
ATOM 1149 C CA . SER A 1 149 ? -8.985 -9.726 -11.234 1.00 93.81 149 SER A CA 1
ATOM 1150 C C . SER A 1 149 ? -9.786 -11.019 -11.036 1.00 93.81 149 SER A C 1
ATOM 1152 O O . SER A 1 149 ? -10.849 -10.989 -10.412 1.00 93.81 149 SER A O 1
ATOM 1154 N N . ILE A 1 150 ? -9.244 -12.167 -11.467 1.00 93.75 150 ILE A N 1
ATOM 1155 C CA . ILE A 1 150 ? -9.851 -13.499 -11.259 1.00 93.75 150 ILE A CA 1
ATOM 1156 C C . ILE A 1 150 ? -10.011 -13.809 -9.763 1.00 93.75 150 ILE A C 1
ATOM 1158 O O . ILE A 1 150 ? -10.983 -14.440 -9.354 1.00 93.75 150 ILE A O 1
ATOM 1162 N N . SER A 1 151 ? -9.077 -13.338 -8.936 1.00 93.56 151 SER A N 1
ATOM 1163 C CA . SER A 1 151 ? -9.108 -13.502 -7.477 1.00 93.56 151 SER A CA 1
ATOM 1164 C C . SER A 1 151 ? -10.140 -12.619 -6.773 1.00 93.56 151 SER A C 1
ATOM 1166 O O . SER A 1 151 ? -10.308 -12.753 -5.563 1.00 93.56 151 SER A O 1
ATOM 1168 N N . GLY A 1 152 ? -10.783 -11.688 -7.485 1.00 93.00 152 GLY A N 1
ATOM 1169 C CA . GLY A 1 152 ? -11.675 -10.693 -6.891 1.00 93.00 152 GLY A CA 1
ATOM 1170 C C . GLY A 1 152 ? -10.956 -9.654 -6.021 1.00 93.00 152 GLY A C 1
ATOM 1171 O O . GLY A 1 152 ? -11.595 -9.016 -5.186 1.00 93.00 152 GLY A O 1
ATOM 1172 N N . ILE A 1 153 ? -9.639 -9.477 -6.186 1.00 95.25 153 ILE A N 1
ATOM 1173 C CA . ILE A 1 153 ? -8.856 -8.502 -5.418 1.00 95.25 153 ILE A CA 1
ATOM 1174 C C . ILE A 1 153 ? -8.935 -7.143 -6.118 1.00 95.25 153 ILE A C 1
ATOM 1176 O O . ILE A 1 153 ? -8.471 -6.975 -7.249 1.00 95.25 153 ILE A O 1
ATOM 1180 N N . SER A 1 154 ? -9.506 -6.150 -5.430 1.00 95.31 154 SER A N 1
ATOM 1181 C CA . SER A 1 154 ? -9.554 -4.773 -5.931 1.00 95.31 154 SER A CA 1
ATOM 1182 C C . SER A 1 154 ? -8.135 -4.249 -6.105 1.00 95.31 154 SER A C 1
ATOM 1184 O O . SER A 1 154 ? -7.380 -4.184 -5.136 1.00 95.31 154 SER A O 1
ATOM 1186 N N . THR A 1 155 ? -7.791 -3.849 -7.325 1.00 96.75 155 THR A N 1
ATOM 1187 C CA . THR A 1 155 ? -6.425 -3.460 -7.678 1.00 96.75 155 THR A CA 1
ATOM 1188 C C . THR A 1 155 ? -6.397 -2.038 -8.210 1.00 96.75 155 THR A C 1
ATOM 1190 O O . THR A 1 155 ? -7.255 -1.658 -8.997 1.00 96.75 155 THR A O 1
ATOM 1193 N N . TYR A 1 156 ? -5.415 -1.256 -7.786 1.00 97.12 156 TYR A N 1
ATOM 1194 C CA . TYR A 1 156 ? -5.053 0.045 -8.337 1.00 97.12 156 TYR A CA 1
ATOM 1195 C C . TYR A 1 156 ? -3.686 -0.098 -8.995 1.00 97.12 156 TYR A C 1
ATOM 1197 O O . TYR A 1 156 ? -2.833 -0.814 -8.474 1.00 97.12 156 TYR A O 1
ATOM 1205 N N . LEU A 1 157 ? -3.485 0.556 -10.133 1.00 96.56 157 LEU A N 1
ATOM 1206 C CA . LEU A 1 157 ? -2.234 0.512 -10.881 1.00 96.56 157 LEU A CA 1
ATOM 1207 C C . LEU A 1 157 ? -1.725 1.941 -11.034 1.00 96.56 157 LEU A C 1
ATOM 1209 O O . LEU A 1 157 ? -2.426 2.769 -11.609 1.00 96.56 157 LEU A O 1
ATOM 1213 N N . VAL A 1 158 ? -0.536 2.203 -10.503 1.00 96.62 158 VAL A N 1
ATOM 1214 C CA . VAL A 1 158 ? 0.124 3.510 -10.508 1.00 96.62 158 VAL A CA 1
ATOM 1215 C C . VAL A 1 158 ? 1.389 3.405 -11.345 1.00 96.62 158 VAL A C 1
ATOM 1217 O O . VAL A 1 158 ? 2.226 2.539 -11.089 1.00 96.62 158 VAL A O 1
ATOM 1220 N N . ARG A 1 159 ? 1.535 4.278 -12.334 1.00 95.81 159 ARG A N 1
ATOM 1221 C CA . ARG A 1 159 ? 2.706 4.358 -13.210 1.00 95.81 159 ARG A CA 1
ATOM 1222 C C . ARG A 1 159 ? 3.633 5.489 -12.798 1.00 95.81 159 ARG A C 1
ATOM 1224 O O . ARG A 1 159 ? 3.224 6.438 -12.129 1.00 95.81 159 ARG A O 1
ATOM 1231 N N . GLU A 1 160 ? 4.881 5.404 -13.237 1.00 95.06 160 GLU A N 1
ATOM 1232 C CA . GLU A 1 160 ? 5.789 6.545 -13.191 1.00 95.06 160 GLU A CA 1
ATOM 1233 C C . GLU A 1 160 ? 5.159 7.753 -13.909 1.00 95.06 160 GLU A C 1
ATOM 1235 O O . GLU A 1 160 ? 4.721 7.658 -15.055 1.00 95.06 160 GLU A O 1
ATOM 1240 N N . GLY A 1 161 ? 5.108 8.892 -13.217 1.00 92.06 161 GLY A N 1
ATOM 1241 C CA . GLY A 1 161 ? 4.550 10.144 -13.724 1.00 92.06 161 GLY A CA 1
ATOM 1242 C C . GLY A 1 161 ? 3.042 10.310 -13.521 1.00 92.06 161 GLY A C 1
ATOM 1243 O O . GLY A 1 161 ? 2.518 11.371 -13.861 1.00 92.06 161 GLY A O 1
ATOM 1244 N N . ASP A 1 162 ? 2.342 9.316 -12.965 1.00 92.31 162 ASP A N 1
ATOM 1245 C CA . ASP A 1 162 ? 0.911 9.439 -12.681 1.00 92.31 162 ASP A CA 1
ATOM 1246 C C . ASP A 1 162 ? 0.627 10.477 -11.581 1.00 92.31 162 ASP A C 1
ATOM 1248 O O . ASP A 1 162 ? 1.312 10.557 -10.558 1.00 92.31 162 ASP A O 1
ATOM 1252 N N . ASP A 1 163 ? -0.481 11.204 -11.741 1.00 90.62 163 ASP A N 1
ATOM 1253 C CA . ASP A 1 163 ? -1.128 11.910 -10.636 1.00 90.62 163 ASP A CA 1
ATOM 1254 C C . ASP A 1 163 ? -1.700 10.869 -9.658 1.00 90.62 163 ASP A C 1
ATOM 1256 O O . ASP A 1 163 ? -2.663 10.157 -9.965 1.00 90.62 163 ASP A O 1
ATOM 1260 N N . LEU A 1 164 ? -1.110 10.785 -8.461 1.00 90.75 164 LEU A N 1
ATOM 1261 C CA . LEU A 1 164 ? -1.499 9.802 -7.448 1.00 90.75 164 LEU A CA 1
ATOM 1262 C C . LEU A 1 164 ? -2.960 9.936 -7.006 1.00 90.75 164 LEU A C 1
ATOM 1264 O O . LEU A 1 164 ? -3.604 8.925 -6.719 1.00 90.75 164 LEU A O 1
ATOM 1268 N N . ALA A 1 165 ? -3.500 11.156 -6.941 1.00 88.12 165 ALA A N 1
ATOM 1269 C CA . ALA A 1 165 ? -4.886 11.365 -6.540 1.00 88.12 165 ALA A CA 1
ATOM 1270 C C . ALA A 1 165 ? -5.841 10.789 -7.590 1.00 88.12 165 ALA A C 1
ATOM 1272 O O . ALA A 1 165 ? -6.841 10.163 -7.235 1.00 88.12 165 ALA A O 1
ATOM 1273 N N . GLN A 1 166 ? -5.511 10.941 -8.874 1.00 88.31 166 GLN A N 1
ATOM 1274 C CA . GLN A 1 166 ? -6.283 10.357 -9.970 1.00 88.31 166 GLN A CA 1
ATOM 1275 C C . GLN A 1 166 ? -6.115 8.836 -10.047 1.00 88.31 166 GLN A C 1
ATOM 1277 O O . GLN A 1 166 ? -7.114 8.119 -10.150 1.00 88.31 166 GLN A O 1
ATOM 1282 N N . ALA A 1 167 ? -4.883 8.332 -9.939 1.00 89.94 167 ALA A N 1
ATOM 1283 C CA . ALA A 1 167 ? -4.582 6.902 -10.024 1.00 89.94 167 ALA A CA 1
ATOM 1284 C C . ALA A 1 167 ? -5.228 6.087 -8.887 1.00 89.94 167 ALA A C 1
ATOM 1286 O O . ALA A 1 167 ? -5.626 4.939 -9.088 1.00 89.94 167 ALA A O 1
ATOM 1287 N N . LEU A 1 168 ? -5.395 6.688 -7.703 1.00 91.19 168 LEU A N 1
ATOM 1288 C CA . LEU A 1 168 ? -6.046 6.065 -6.545 1.00 91.19 168 LEU A CA 1
ATOM 1289 C C . LEU A 1 168 ? -7.554 6.359 -6.441 1.00 91.19 168 LEU A C 1
ATOM 1291 O O . LEU A 1 168 ? -8.215 5.840 -5.541 1.00 91.19 168 LEU A O 1
ATOM 1295 N N . ALA A 1 169 ? -8.131 7.165 -7.340 1.00 87.56 169 ALA A N 1
ATOM 1296 C CA . ALA A 1 169 ? -9.547 7.537 -7.269 1.00 87.56 169 ALA A CA 1
ATOM 1297 C C . ALA A 1 169 ? -10.493 6.386 -7.639 1.00 87.56 169 ALA A C 1
ATOM 1299 O O . ALA A 1 169 ? -11.636 6.341 -7.175 1.00 87.56 169 ALA A O 1
ATOM 1300 N N . ARG A 1 170 ? -10.054 5.479 -8.519 1.00 85.81 170 ARG A N 1
ATOM 1301 C CA . ARG A 1 170 ? -10.848 4.336 -8.983 1.00 85.81 170 ARG A CA 1
ATOM 1302 C C . ARG A 1 170 ? -9.955 3.111 -9.151 1.00 85.81 170 ARG A C 1
ATOM 1304 O O . ARG A 1 170 ? -8.856 3.262 -9.679 1.00 85.81 170 ARG A O 1
ATOM 1311 N N . PRO A 1 171 ? -10.425 1.912 -8.762 1.00 84.38 171 PRO A N 1
ATOM 1312 C CA . PRO A 1 171 ? -9.709 0.682 -9.062 1.00 84.38 171 PRO A CA 1
ATOM 1313 C C . PRO A 1 171 ? -9.422 0.588 -10.559 1.00 84.38 171 PRO A C 1
ATOM 1315 O O . PRO A 1 171 ? -10.259 0.984 -11.379 1.00 84.38 171 PRO A O 1
ATOM 1318 N N . TYR A 1 172 ? -8.266 0.024 -10.904 1.00 79.62 172 TYR A N 1
ATOM 1319 C CA . TYR A 1 172 ? -7.969 -0.413 -12.257 1.00 79.62 172 TYR A CA 1
ATOM 1320 C C . TYR A 1 172 ? -9.108 -1.334 -12.692 1.00 79.62 172 TYR A C 1
ATOM 1322 O O . TYR A 1 172 ? -9.325 -2.406 -12.119 1.00 79.62 172 TYR A O 1
ATOM 1330 N N . ALA A 1 173 ? -9.922 -0.842 -13.627 1.00 64.62 173 ALA A N 1
ATOM 1331 C CA . ALA A 1 173 ? -11.119 -1.536 -14.059 1.00 64.62 173 ALA A CA 1
ATOM 1332 C C . ALA A 1 173 ? -10.733 -2.938 -14.544 1.00 64.62 173 ALA A C 1
ATOM 1334 O O . ALA A 1 173 ? -9.744 -3.089 -15.256 1.00 64.62 173 ALA A O 1
ATOM 1335 N N . GLN A 1 174 ? -11.559 -3.947 -14.249 1.00 47.91 174 GLN A N 1
ATOM 1336 C CA . GLN A 1 174 ? -11.443 -5.306 -14.805 1.00 47.91 174 GLN A CA 1
ATOM 1337 C C . GLN A 1 174 ? -11.609 -5.362 -16.347 1.00 47.91 174 GLN A C 1
ATOM 1339 O O . GLN A 1 174 ? -11.900 -6.410 -16.918 1.00 47.91 174 GLN A O 1
ATOM 1344 N N . GLY A 1 175 ? -11.466 -4.233 -17.043 1.00 35.56 175 GLY A N 1
ATOM 1345 C CA . GLY A 1 175 ? -11.506 -4.113 -18.486 1.00 35.56 175 GLY A CA 1
ATOM 1346 C C . GLY A 1 175 ? -10.095 -4.151 -19.047 1.00 35.56 175 GLY A C 1
ATOM 1347 O O . GLY A 1 175 ? -9.382 -3.151 -19.012 1.00 35.56 175 GLY A O 1
ATOM 1348 N N . VAL A 1 176 ? -9.734 -5.296 -19.619 1.00 43.91 176 VAL A N 1
ATOM 1349 C CA . VAL A 1 176 ? -8.664 -5.410 -20.610 1.00 43.91 176 VAL A CA 1
ATOM 1350 C C . VAL A 1 176 ? -8.803 -4.254 -21.604 1.00 43.91 176 VAL A C 1
ATOM 1352 O O . VAL A 1 176 ? -9.714 -4.238 -22.432 1.00 43.91 176 VAL A O 1
ATOM 1355 N N . LYS A 1 177 ? -7.888 -3.288 -21.544 1.00 35.94 177 LYS A N 1
ATOM 1356 C CA . LYS A 1 177 ? -7.538 -2.485 -22.709 1.00 35.94 177 LYS A CA 1
ATOM 1357 C C . LYS A 1 177 ? -6.196 -3.031 -23.184 1.00 35.94 177 LYS A C 1
ATOM 1359 O O . LYS A 1 177 ? -5.208 -2.824 -22.484 1.00 35.94 177 LYS A O 1
ATOM 1364 N N . PRO A 1 178 ? -6.129 -3.744 -24.323 1.00 38.50 178 PRO A N 1
ATOM 1365 C CA . PRO A 1 178 ? -4.844 -4.102 -24.893 1.00 38.50 178 PRO A CA 1
ATOM 1366 C C . PRO A 1 178 ? -4.103 -2.795 -25.170 1.00 38.50 178 PRO A C 1
ATOM 1368 O O . PRO A 1 178 ? -4.633 -1.914 -25.857 1.00 38.50 178 PRO A O 1
ATOM 1371 N N . LEU A 1 179 ? -2.903 -2.646 -24.615 1.00 48.94 179 LEU A N 1
ATOM 1372 C CA . LEU A 1 179 ? -1.992 -1.598 -25.041 1.00 48.94 179 LEU A CA 1
ATOM 1373 C C . LEU A 1 179 ? -1.680 -1.859 -26.516 1.00 48.94 179 LEU A C 1
ATOM 1375 O O . LEU A 1 179 ? -1.022 -2.835 -26.878 1.00 48.94 179 LEU A O 1
ATOM 1379 N N . GLY A 1 180 ? -2.198 -0.991 -27.383 1.00 40.41 180 GLY A N 1
ATOM 1380 C CA . GLY A 1 180 ? -1.692 -0.874 -28.737 1.00 40.41 180 GLY A CA 1
ATOM 1381 C C . GLY A 1 180 ? -0.214 -0.526 -28.639 1.00 40.41 180 GLY A C 1
ATOM 1382 O O . GLY A 1 180 ? 0.135 0.556 -28.176 1.00 40.41 180 GLY A O 1
ATOM 1383 N N . ARG A 1 181 ? 0.651 -1.457 -29.051 1.00 45.09 181 ARG A N 1
ATOM 1384 C CA . ARG A 1 181 ? 2.066 -1.182 -29.294 1.00 45.09 181 ARG A CA 1
ATOM 1385 C C . ARG A 1 181 ? 2.157 -0.057 -30.322 1.00 45.09 181 ARG A C 1
ATOM 1387 O O . ARG A 1 181 ? 1.973 -0.300 -31.512 1.00 45.09 181 ARG A O 1
ATOM 1394 N N . SER A 1 182 ? 2.486 1.155 -29.891 1.00 40.09 182 SER A N 1
ATOM 1395 C CA . SER A 1 182 ? 3.099 2.130 -30.786 1.00 40.09 182 SER A CA 1
ATOM 1396 C C . SER A 1 182 ? 4.554 1.713 -30.987 1.00 40.09 182 SER A C 1
ATOM 1398 O O . SER A 1 182 ? 5.453 2.160 -30.279 1.00 40.09 182 SER A O 1
ATOM 1400 N N . VAL A 1 183 ? 4.773 0.805 -31.937 1.00 44.41 183 VAL A N 1
ATOM 1401 C CA . VAL A 1 183 ? 6.075 0.682 -32.592 1.00 44.41 183 VAL A CA 1
ATOM 1402 C C . VAL A 1 183 ? 6.269 1.984 -33.363 1.00 44.41 183 VAL A C 1
ATOM 1404 O O . VAL A 1 183 ? 5.506 2.260 -34.286 1.00 44.41 183 VAL A O 1
ATOM 1407 N N . GLN A 1 184 ? 7.240 2.805 -32.964 1.00 34.69 184 GLN A N 1
ATOM 1408 C CA . GLN A 1 184 ? 7.747 3.853 -33.846 1.00 34.69 184 GLN A CA 1
ATOM 1409 C C . GLN A 1 184 ? 8.505 3.172 -34.995 1.00 34.69 184 GLN A C 1
ATOM 1411 O O . GLN A 1 184 ? 9.413 2.384 -34.719 1.00 34.69 184 GLN A O 1
ATOM 1416 N N . PRO A 1 185 ? 8.149 3.413 -36.266 1.00 37.25 185 PRO A N 1
ATOM 1417 C CA . PRO A 1 185 ? 8.986 3.008 -37.379 1.00 37.25 185 PRO A CA 1
ATOM 1418 C C . PRO A 1 185 ? 10.009 4.109 -37.691 1.00 37.25 185 PRO A C 1
ATOM 1420 O O . PRO A 1 185 ? 9.611 5.255 -37.877 1.00 37.25 185 PRO A O 1
ATOM 1423 N N . GLY A 1 186 ? 11.278 3.707 -37.832 1.00 40.69 186 GLY A N 1
ATOM 1424 C CA . GLY A 1 186 ? 12.295 4.388 -38.651 1.00 40.69 186 GLY A CA 1
ATOM 1425 C C . GLY A 1 186 ? 12.916 5.647 -38.072 1.00 40.69 186 GLY A C 1
ATOM 1426 O O . GLY A 1 186 ? 12.309 6.722 -38.246 1.00 40.69 186 GLY A O 1
#

Foldseek 3Di:
DDPDDDDDPPPPPPPPQQDLDLLRVLLVLLLVVVVVQLVVQHFDKDWDFAVDTDTGGTDHDDVSSVVSNVCSVPGDRHGDDDPLVVLQVVLVPDAAPAEDEAEEQDLDQNNLVSVLVSVVRRYQYEYEYEFNVLSPHPDGNVVVLQVCVVSVHFYFYHHRPDDSCVSPVHTPDPDDDPPDPPPDDD

pLDDT: mean 87.39, std 16.83, range [34.69, 98.31]

Radius of gyration: 18.44 Å; chains: 1; bounding box: 34×51×55 Å

Secondary structure (DSSP, 8-state):
----PPPPTTS--SS----S-HHHHHHHHHHHHHHHHHTTT--EEEEEESSSEEEEEEE-SHHHHHHHHHHHHH--S---S-HHHHHHHHHTTPPTT-EEEEEE-----TTHHHHHHHHHTTPEEEEEEE-TTTTT-SS-SHHHHHHHHHTT-EEEEE-TT--HHHHTTS---S------------

Sequence (186 aa):
MIVDKPRLPWEVGPEQILAPSTMEYGAAIIASLANHFIERDRGVGFMAYSRHREVIPADRGQRQLAKILETLSVIRADGHIPLAEIVAAEGAHLSRNTTLVIVTPTDQNYWIAAARDLSQRGINIVAVLLEAYSFGHPIGNEDLLAELSISGISTYLVREGDDLAQALARPYAQGVKPLGRSVQPG